Protein AF-A0A9N8KCU3-F1 (afdb_monomer_lite)

Structure (mmCIF, N/CA/C/O backbone):
data_AF-A0A9N8KCU3-F1
#
_entry.id   AF-A0A9N8KCU3-F1
#
loop_
_atom_site.group_PDB
_atom_site.id
_atom_site.type_symbol
_atom_site.label_atom_id
_atom_site.label_alt_id
_atom_site.label_comp_id
_atom_site.label_asym_id
_atom_site.label_entity_id
_atom_site.label_seq_id
_atom_site.pdbx_PDB_ins_code
_atom_site.Cartn_x
_atom_site.Cartn_y
_atom_site.Cartn_z
_atom_site.occupancy
_atom_site.B_iso_or_equiv
_atom_site.auth_seq_id
_atom_site.auth_comp_id
_atom_site.auth_asym_id
_atom_site.auth_atom_id
_atom_site.pdbx_PDB_model_num
ATOM 1 N N . MET A 1 1 ? 44.645 45.671 27.362 1.00 44.66 1 MET A N 1
ATOM 2 C CA . MET A 1 1 ? 43.477 45.042 26.712 1.00 44.66 1 MET A CA 1
ATOM 3 C C . MET A 1 1 ? 43.979 43.953 25.782 1.00 44.66 1 MET A C 1
ATOM 5 O O . MET A 1 1 ? 44.610 44.266 24.784 1.00 44.66 1 MET A O 1
ATOM 9 N N . ALA A 1 2 ? 43.817 42.691 26.177 1.00 40.19 2 ALA A N 1
ATOM 10 C CA . ALA A 1 2 ? 44.274 41.536 25.412 1.00 40.19 2 ALA A CA 1
ATOM 11 C C . ALA A 1 2 ? 43.187 41.135 24.405 1.00 40.19 2 ALA A C 1
ATOM 13 O O . ALA A 1 2 ? 42.079 40.798 24.814 1.00 40.19 2 ALA A O 1
ATOM 14 N N . SER A 1 3 ? 43.493 41.185 23.107 1.00 43.31 3 SER A N 1
ATOM 15 C CA . SER A 1 3 ? 42.611 40.682 22.051 1.00 43.31 3 SER A CA 1
ATOM 16 C C . SER A 1 3 ? 43.192 39.376 21.520 1.00 43.31 3 SER A C 1
ATOM 18 O O . SER A 1 3 ? 44.263 39.357 20.918 1.00 43.31 3 SER A O 1
ATOM 20 N N . SER A 1 4 ? 42.516 38.272 21.833 1.00 39.69 4 SER A N 1
ATOM 21 C CA . SER A 1 4 ? 42.890 36.913 21.449 1.00 39.69 4 SER A CA 1
ATOM 22 C C . SER A 1 4 ? 42.095 36.529 20.199 1.00 39.69 4 SER A C 1
ATOM 24 O O . SER A 1 4 ? 40.890 36.287 20.269 1.00 39.69 4 SER A O 1
ATOM 26 N N . SER A 1 5 ? 42.747 36.510 19.037 1.00 47.88 5 SER A N 1
ATOM 27 C CA . SER A 1 5 ? 42.156 36.080 17.768 1.00 47.88 5 SER A CA 1
ATOM 28 C C . SER A 1 5 ? 42.288 34.562 17.614 1.00 47.88 5 SER A C 1
ATOM 30 O O . SER A 1 5 ? 43.332 34.012 17.270 1.00 47.88 5 SER A O 1
ATOM 32 N N . ARG A 1 6 ? 41.190 33.856 17.895 1.00 46.34 6 ARG A N 1
ATOM 33 C CA . ARG A 1 6 ? 41.071 32.399 17.777 1.00 46.34 6 ARG A CA 1
ATOM 34 C C . ARG A 1 6 ? 40.710 32.036 16.331 1.00 46.34 6 ARG A C 1
ATOM 36 O O . ARG A 1 6 ? 39.543 32.076 15.956 1.00 46.34 6 ARG A O 1
ATOM 43 N N . ALA A 1 7 ? 41.707 31.702 15.512 1.00 48.47 7 ALA A N 1
ATOM 44 C CA . ALA A 1 7 ? 41.482 31.201 14.157 1.00 48.47 7 ALA A CA 1
ATOM 45 C C . ALA A 1 7 ? 40.882 29.780 14.193 1.00 48.47 7 ALA A C 1
ATOM 47 O O . ALA A 1 7 ? 41.391 28.877 14.863 1.00 48.47 7 ALA A O 1
ATOM 48 N N . LEU A 1 8 ? 39.764 29.609 13.486 1.00 49.81 8 LEU A N 1
ATOM 49 C CA . LEU A 1 8 ? 39.005 28.368 13.363 1.00 49.81 8 LEU A CA 1
ATOM 50 C C . LEU A 1 8 ? 39.793 27.354 12.523 1.00 49.81 8 LEU A C 1
ATOM 52 O O . LEU A 1 8 ? 40.206 27.638 11.400 1.00 49.81 8 LEU A O 1
ATOM 56 N N . ARG A 1 9 ? 40.006 26.161 13.087 1.00 48.66 9 ARG A N 1
ATOM 57 C CA . ARG A 1 9 ? 40.648 25.028 12.412 1.00 48.66 9 ARG A CA 1
ATOM 58 C C . ARG A 1 9 ? 39.729 24.522 11.300 1.00 48.66 9 ARG A C 1
ATOM 60 O O . ARG A 1 9 ? 38.568 24.215 11.558 1.00 48.66 9 ARG A O 1
ATOM 67 N N . GLY A 1 10 ? 40.270 24.431 10.087 1.00 42.00 10 GLY A N 1
ATOM 68 C CA . GLY A 1 10 ? 39.597 23.854 8.928 1.00 42.00 10 GLY A CA 1
ATOM 69 C C . GLY A 1 10 ? 39.193 22.401 9.175 1.00 42.00 10 GLY A C 1
ATOM 70 O O . GLY A 1 10 ? 39.982 21.590 9.661 1.00 42.00 10 GLY A O 1
ATOM 71 N N . LEU A 1 11 ? 37.942 22.085 8.849 1.00 50.19 11 LEU A N 1
ATOM 72 C CA . LEU A 1 11 ? 37.405 20.732 8.866 1.00 50.19 11 LEU A CA 1
ATOM 73 C C . LEU A 1 11 ? 37.964 19.968 7.660 1.00 50.19 11 LEU A C 1
ATOM 75 O O . LEU A 1 11 ? 37.678 20.297 6.511 1.00 50.19 11 LEU A O 1
ATOM 79 N N . SER A 1 12 ? 38.780 18.954 7.941 1.00 47.31 12 SER A N 1
ATOM 80 C CA . SER A 1 12 ? 39.267 17.986 6.958 1.00 47.31 12 SER A CA 1
ATOM 81 C C . SER A 1 12 ? 38.099 17.128 6.465 1.00 47.31 12 SER A C 1
ATOM 83 O O . SER A 1 12 ? 37.498 16.373 7.234 1.00 47.31 12 SER A O 1
ATOM 85 N N . ILE A 1 13 ? 37.754 17.269 5.185 1.00 56.56 13 ILE A N 1
ATOM 86 C CA . ILE A 1 13 ? 36.767 16.433 4.501 1.00 56.56 13 ILE A CA 1
ATOM 87 C C . ILE A 1 13 ? 37.427 15.071 4.255 1.00 56.56 13 ILE A C 1
ATOM 89 O O . ILE A 1 13 ? 38.341 14.951 3.441 1.00 56.56 13 ILE A O 1
ATOM 93 N N . ARG A 1 14 ? 36.985 14.033 4.975 1.00 57.69 14 ARG A N 1
ATOM 94 C CA . ARG A 1 14 ? 37.401 12.648 4.711 1.00 57.69 14 ARG A CA 1
ATOM 95 C C . ARG A 1 14 ? 36.803 12.190 3.379 1.00 57.69 14 ARG A C 1
ATOM 97 O O . ARG A 1 14 ? 35.587 12.065 3.261 1.00 57.69 14 ARG A O 1
ATOM 104 N N . ALA A 1 15 ? 37.658 11.926 2.396 1.00 52.53 15 ALA A N 1
ATOM 105 C CA . ALA A 1 15 ? 37.282 11.234 1.169 1.00 52.53 15 ALA A CA 1
ATOM 106 C C . ALA A 1 15 ? 37.009 9.750 1.477 1.00 52.53 15 ALA A C 1
ATOM 108 O O . ALA A 1 15 ? 37.821 9.085 2.123 1.00 52.53 15 ALA A O 1
ATOM 109 N N . PHE A 1 16 ? 35.861 9.234 1.036 1.00 46.56 16 PHE A N 1
ATOM 110 C CA . PHE A 1 16 ? 35.544 7.811 1.130 1.00 46.56 16 PHE A CA 1
ATOM 111 C C . PHE A 1 16 ? 36.357 7.034 0.088 1.00 46.56 16 PHE A C 1
ATOM 113 O O . PHE A 1 16 ? 36.278 7.307 -1.106 1.00 46.56 16 PHE A O 1
ATOM 120 N N . SER A 1 17 ? 37.153 6.079 0.570 1.00 49.53 17 SER A N 1
ATOM 121 C CA . SER A 1 17 ? 37.951 5.155 -0.237 1.00 49.53 17 SER A CA 1
ATOM 122 C C . SER A 1 17 ? 37.045 4.110 -0.895 1.00 49.53 17 SER A C 1
ATOM 124 O O . SER A 1 17 ? 36.310 3.407 -0.203 1.00 49.53 17 SER A O 1
ATOM 126 N N . THR A 1 18 ? 37.091 4.003 -2.223 1.00 51.22 18 THR A N 1
ATOM 127 C CA . THR A 1 18 ? 36.426 2.945 -2.994 1.00 51.22 18 THR A CA 1
ATOM 128 C C . THR A 1 18 ? 37.446 1.871 -3.362 1.00 51.22 18 THR A C 1
ATOM 130 O O . THR A 1 18 ? 38.160 2.006 -4.355 1.00 51.22 18 THR A O 1
ATOM 133 N N . SER A 1 19 ? 37.530 0.798 -2.578 1.00 49.16 19 SER A N 1
ATOM 134 C CA . SER A 1 19 ? 38.228 -0.422 -2.997 1.00 49.16 19 SER A CA 1
ATOM 135 C C . SER A 1 19 ? 37.281 -1.276 -3.847 1.00 49.16 19 SER A C 1
ATOM 137 O O . SER A 1 19 ? 36.283 -1.788 -3.339 1.00 49.16 19 SER A O 1
ATOM 139 N N . ALA A 1 20 ? 37.577 -1.406 -5.140 1.00 48.59 20 ALA A N 1
ATOM 140 C CA . ALA A 1 20 ? 36.906 -2.339 -6.041 1.00 48.59 20 ALA A CA 1
ATOM 141 C C . ALA A 1 20 ? 37.391 -3.778 -5.770 1.00 48.59 20 ALA A C 1
ATOM 143 O O . ALA A 1 20 ? 38.595 -3.964 -5.581 1.00 48.59 20 ALA A O 1
ATOM 144 N N . PRO A 1 21 ? 36.516 -4.800 -5.763 1.00 50.16 21 PRO A N 1
ATOM 145 C CA . PRO A 1 21 ? 36.970 -6.181 -5.753 1.00 50.16 21 PRO A CA 1
ATOM 146 C C . PRO A 1 21 ? 37.415 -6.618 -7.155 1.00 50.16 21 PRO A C 1
ATOM 148 O O . PRO A 1 21 ? 36.722 -6.415 -8.153 1.00 50.16 21 PRO A O 1
ATOM 151 N N . VAL A 1 22 ? 38.603 -7.215 -7.172 1.00 44.12 22 VAL A N 1
ATOM 152 C CA . VAL A 1 22 ? 39.256 -7.916 -8.279 1.00 44.12 22 VAL A CA 1
ATOM 153 C C . VAL A 1 22 ? 38.397 -9.109 -8.708 1.00 44.12 22 VAL A C 1
ATOM 155 O O . VAL A 1 22 ? 37.972 -9.899 -7.867 1.00 44.12 22 VAL A O 1
ATOM 158 N N . ALA A 1 23 ? 38.134 -9.225 -10.010 1.00 40.78 23 ALA A N 1
ATOM 159 C CA . ALA A 1 23 ? 37.562 -10.419 -10.618 1.00 40.78 23 ALA A CA 1
ATOM 160 C C . ALA A 1 23 ? 38.704 -11.394 -10.938 1.00 40.78 23 ALA A C 1
ATOM 162 O O . ALA A 1 23 ? 39.603 -11.052 -11.705 1.00 40.78 23 ALA A O 1
ATOM 163 N N . GLU A 1 24 ? 38.686 -12.576 -10.326 1.00 42.50 24 GLU A N 1
ATOM 164 C CA . GLU A 1 24 ? 39.544 -13.693 -10.719 1.00 42.50 24 GLU A CA 1
ATOM 165 C C . GLU A 1 24 ? 38.871 -14.476 -11.853 1.00 42.50 24 GLU A C 1
ATOM 167 O O . GLU A 1 24 ? 37.773 -15.015 -11.698 1.00 42.50 24 GLU A O 1
ATOM 172 N N . ASP A 1 25 ? 39.551 -14.523 -12.998 1.00 38.81 25 ASP A N 1
ATOM 173 C CA . ASP A 1 25 ? 39.231 -15.379 -14.134 1.00 38.81 25 ASP A CA 1
ATOM 174 C C . ASP A 1 25 ? 39.612 -16.830 -13.810 1.00 38.81 25 ASP A C 1
ATOM 176 O O . ASP A 1 25 ? 40.790 -17.193 -13.784 1.00 38.81 25 ASP A O 1
ATOM 180 N N . VAL A 1 26 ? 38.613 -17.691 -13.602 1.00 44.12 26 VAL A N 1
ATOM 181 C CA . VAL A 1 26 ? 38.819 -19.145 -13.597 1.00 44.12 26 VAL A CA 1
ATOM 182 C C . VAL A 1 26 ? 38.590 -19.671 -15.008 1.00 44.12 26 VAL A C 1
ATOM 184 O O . VAL A 1 26 ? 37.462 -19.821 -15.480 1.00 44.12 26 VAL A O 1
ATOM 187 N N . ALA A 1 27 ? 39.704 -19.952 -15.677 1.00 34.22 27 ALA A N 1
ATOM 188 C CA . ALA A 1 27 ? 39.767 -20.680 -16.930 1.00 34.22 27 ALA A CA 1
ATOM 189 C C . ALA A 1 27 ? 39.295 -22.133 -16.747 1.00 34.22 27 ALA A C 1
ATOM 191 O O . ALA A 1 27 ? 39.817 -22.865 -15.908 1.00 34.22 27 ALA A O 1
ATOM 192 N N . ALA A 1 28 ? 38.368 -22.575 -17.597 1.00 33.56 28 ALA A N 1
ATOM 193 C CA . ALA A 1 28 ? 38.121 -23.989 -17.857 1.00 33.56 28 ALA A CA 1
ATOM 194 C C . ALA A 1 28 ? 38.393 -24.260 -19.341 1.00 33.56 28 ALA A C 1
ATOM 196 O O . ALA A 1 28 ? 37.771 -23.671 -20.224 1.00 33.56 28 ALA A O 1
ATOM 197 N N . SER A 1 29 ? 39.371 -25.127 -19.591 1.00 38.28 29 SER A N 1
ATOM 198 C CA . SER A 1 29 ? 39.831 -25.553 -20.909 1.00 38.28 29 SER A CA 1
ATOM 199 C C . SER A 1 29 ? 39.443 -27.012 -21.160 1.00 38.28 29 SER A C 1
ATOM 201 O O . SER A 1 29 ? 39.476 -27.818 -20.232 1.00 38.28 29 SER A O 1
ATOM 203 N N . THR A 1 30 ? 39.208 -27.331 -22.442 1.00 31.98 30 THR A N 1
ATOM 204 C CA . THR A 1 30 ? 39.153 -28.668 -23.088 1.00 31.98 30 THR A CA 1
ATOM 205 C C . THR A 1 30 ? 37.929 -29.548 -22.778 1.00 31.98 30 THR A C 1
ATOM 207 O O . THR A 1 30 ? 37.447 -29.559 -21.658 1.00 31.98 30 THR A O 1
ATOM 210 N N . ALA A 1 31 ? 37.361 -30.369 -23.670 1.00 29.30 31 ALA A N 1
ATOM 211 C CA . ALA A 1 31 ? 37.464 -30.640 -25.111 1.00 29.30 31 ALA A CA 1
ATOM 212 C C . ALA A 1 31 ? 36.340 -31.655 -25.475 1.00 29.30 31 ALA A C 1
ATOM 214 O O . ALA A 1 31 ? 35.653 -32.140 -24.580 1.00 29.30 31 ALA A O 1
ATOM 215 N N . ALA A 1 32 ? 36.258 -32.024 -26.766 1.00 30.97 32 ALA A N 1
ATOM 216 C CA . ALA A 1 32 ? 35.496 -33.123 -27.406 1.00 30.97 32 ALA A CA 1
ATOM 217 C C . ALA A 1 32 ? 34.191 -32.680 -28.112 1.00 30.97 32 ALA A C 1
ATOM 219 O O . ALA A 1 32 ? 33.250 -32.229 -27.475 1.00 30.97 32 ALA A O 1
ATOM 220 N N . ALA A 1 33 ? 34.184 -32.582 -29.452 1.00 31.59 33 ALA A N 1
ATOM 221 C CA . ALA A 1 33 ? 33.995 -33.669 -30.443 1.00 31.59 33 ALA A CA 1
ATOM 222 C C . ALA A 1 33 ? 32.497 -34.029 -30.595 1.00 31.59 33 ALA A C 1
ATOM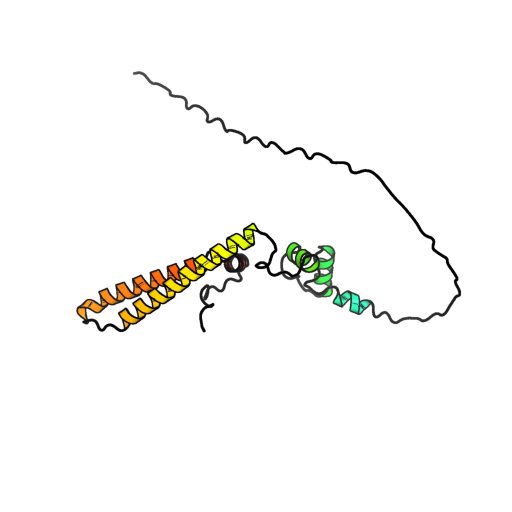 224 O O . ALA A 1 33 ? 31.800 -34.146 -29.603 1.00 31.59 33 ALA A O 1
ATOM 225 N N . ALA A 1 34 ? 31.888 -34.216 -31.764 1.00 35.09 34 ALA A N 1
ATOM 226 C CA . ALA A 1 34 ? 32.361 -34.360 -33.130 1.00 35.09 34 ALA A CA 1
ATOM 227 C C . ALA A 1 34 ? 31.241 -33.926 -34.099 1.00 35.09 34 ALA A C 1
ATOM 229 O O . ALA A 1 34 ? 30.054 -34.023 -33.792 1.00 35.09 34 ALA A O 1
ATOM 230 N N . ALA A 1 35 ? 31.647 -33.458 -35.277 1.00 34.06 35 ALA A N 1
ATOM 231 C CA . ALA A 1 35 ? 30.785 -33.165 -36.412 1.00 34.06 35 ALA A CA 1
ATOM 232 C C . ALA A 1 35 ? 30.296 -34.458 -37.091 1.00 34.06 35 ALA A C 1
ATOM 234 O O . ALA A 1 35 ? 31.035 -35.437 -37.184 1.00 34.06 35 ALA A O 1
ATOM 235 N N . THR A 1 36 ? 29.071 -34.454 -37.619 1.00 34.31 36 THR A N 1
ATOM 236 C CA . THR A 1 36 ? 28.573 -35.483 -38.546 1.00 34.31 36 THR A CA 1
ATOM 237 C C . THR A 1 36 ? 27.689 -34.827 -39.613 1.00 34.31 36 THR A C 1
ATOM 239 O O . THR A 1 36 ? 26.555 -34.436 -39.366 1.00 34.31 36 THR A O 1
ATOM 242 N N . THR A 1 37 ? 28.321 -34.617 -40.767 1.00 33.47 37 THR A N 1
ATOM 243 C CA . THR A 1 37 ? 27.892 -34.972 -42.132 1.00 33.47 37 THR A CA 1
ATOM 244 C C . THR A 1 37 ? 26.437 -34.719 -42.571 1.00 33.47 37 THR A C 1
ATOM 246 O O . THR A 1 37 ? 25.522 -35.469 -42.248 1.00 33.47 37 THR A O 1
ATOM 249 N N . GLN A 1 38 ? 26.272 -33.719 -43.447 1.00 41.31 38 GLN A N 1
ATOM 250 C CA . GLN A 1 38 ? 25.159 -33.583 -44.400 1.00 41.31 38 GLN A CA 1
ATOM 251 C C . GLN A 1 38 ? 25.333 -34.519 -45.614 1.00 41.31 38 GLN A C 1
ATOM 253 O O . GLN A 1 38 ? 26.470 -34.771 -46.020 1.00 41.31 38 GLN A O 1
ATOM 258 N N . PRO A 1 39 ? 24.229 -34.887 -46.291 1.00 50.34 39 PRO A N 1
ATOM 259 C CA . PRO A 1 39 ? 24.230 -35.093 -47.742 1.00 50.34 39 PRO A CA 1
ATOM 260 C C . PRO A 1 39 ? 23.196 -34.189 -48.478 1.00 50.34 39 PRO A C 1
ATOM 262 O O . PRO A 1 39 ? 22.115 -33.948 -47.937 1.00 50.34 39 PRO A O 1
ATOM 265 N N . PRO A 1 40 ? 23.482 -33.693 -49.705 1.00 59.69 40 PRO A N 1
ATOM 266 C CA . PRO A 1 40 ? 22.519 -33.017 -50.598 1.00 59.69 40 PRO A CA 1
ATOM 267 C C . PRO A 1 40 ? 21.831 -34.035 -51.539 1.00 59.69 40 PRO A C 1
ATOM 269 O O . PRO A 1 40 ? 22.401 -35.112 -51.742 1.00 59.69 40 PRO A O 1
ATOM 272 N N . PRO A 1 41 ? 20.627 -33.770 -52.110 1.00 54.12 41 PRO A N 1
ATOM 273 C CA . PRO A 1 41 ? 20.506 -33.199 -53.481 1.00 54.12 41 PRO A CA 1
ATOM 274 C C . PRO A 1 41 ? 19.118 -32.517 -53.760 1.00 54.12 41 PRO A C 1
ATOM 276 O O . PRO A 1 41 ? 18.375 -32.271 -52.814 1.00 54.12 41 PRO A O 1
ATOM 279 N N . PRO A 1 42 ? 18.659 -32.304 -55.018 1.00 49.75 42 PRO A N 1
ATOM 280 C CA . PRO A 1 42 ? 19.152 -31.415 -56.074 1.00 49.75 42 PRO A CA 1
ATOM 281 C C . PRO A 1 42 ? 18.107 -30.353 -56.512 1.00 49.75 42 PRO A C 1
ATOM 283 O O . PRO A 1 42 ? 16.921 -30.411 -56.196 1.00 49.75 42 PRO A O 1
ATOM 286 N N . SER A 1 43 ? 18.567 -29.386 -57.301 1.00 42.25 43 SER A N 1
ATOM 287 C CA . SER A 1 43 ? 17.799 -28.336 -57.975 1.00 42.25 43 SER A CA 1
ATOM 288 C C . SER A 1 43 ? 17.007 -28.828 -59.200 1.00 42.25 43 SER A C 1
ATOM 290 O O . SER A 1 43 ? 17.507 -29.622 -59.996 1.00 42.25 43 SER A O 1
ATOM 292 N N . SER A 1 44 ? 15.806 -28.272 -59.412 1.00 48.97 44 SER A N 1
ATOM 293 C CA . SER A 1 44 ? 15.184 -28.075 -60.737 1.00 48.97 44 SER A CA 1
ATOM 294 C C . SER A 1 44 ? 14.028 -27.052 -60.690 1.00 48.97 44 SER A C 1
ATOM 296 O O . SER A 1 44 ? 13.548 -26.747 -59.598 1.00 48.97 44 SER A O 1
ATOM 298 N N . PRO A 1 45 ? 13.659 -26.438 -61.836 1.00 48.59 45 PRO A N 1
ATOM 299 C CA . PRO A 1 45 ? 13.377 -25.003 -61.919 1.00 48.59 45 PRO A CA 1
ATOM 300 C C . PRO A 1 45 ? 11.910 -24.631 -62.210 1.00 48.59 45 PRO A C 1
ATOM 302 O O . PRO A 1 45 ? 11.110 -25.463 -62.613 1.00 48.59 45 PRO A O 1
ATOM 305 N N . ALA A 1 46 ? 11.653 -23.322 -62.095 1.00 36.19 46 ALA A N 1
ATOM 306 C CA . ALA A 1 46 ? 10.647 -22.527 -62.809 1.00 36.19 46 ALA A CA 1
ATOM 307 C C . ALA A 1 46 ? 9.154 -22.871 -62.624 1.00 36.19 46 ALA A C 1
ATOM 309 O O . ALA A 1 46 ? 8.620 -23.784 -63.241 1.00 36.19 46 ALA A O 1
ATOM 310 N N . ALA A 1 47 ? 8.450 -21.989 -61.912 1.00 35.72 47 ALA A N 1
ATOM 311 C CA . ALA A 1 47 ? 7.174 -21.452 -62.380 1.00 35.72 47 ALA A CA 1
ATOM 312 C C . ALA A 1 47 ? 6.924 -20.102 -61.699 1.00 35.72 47 ALA A C 1
ATOM 314 O O . ALA A 1 47 ? 6.817 -20.012 -60.474 1.00 35.72 47 ALA A O 1
ATOM 315 N N . ASP A 1 48 ? 6.864 -19.060 -62.521 1.00 38.91 48 ASP A N 1
ATOM 316 C CA . ASP A 1 48 ? 6.334 -17.753 -62.177 1.00 38.91 48 ASP A CA 1
ATOM 317 C C . ASP A 1 48 ? 4.947 -17.894 -61.543 1.00 38.91 48 ASP A C 1
ATOM 319 O O . ASP A 1 48 ? 4.051 -18.506 -62.128 1.00 38.91 48 ASP A O 1
ATOM 323 N N . ASN A 1 49 ? 4.722 -17.260 -60.391 1.00 39.22 49 ASN A N 1
ATOM 324 C CA . ASN A 1 49 ? 3.412 -16.668 -60.184 1.00 39.22 49 ASN A CA 1
ATOM 325 C C . ASN A 1 49 ? 3.494 -15.360 -59.402 1.00 39.22 49 ASN A C 1
ATOM 327 O O . ASN A 1 49 ? 4.095 -15.237 -58.334 1.00 39.22 49 ASN A O 1
ATOM 331 N N . VAL A 1 50 ? 2.899 -14.377 -60.048 1.00 40.28 50 VAL A N 1
ATOM 332 C CA . VAL A 1 50 ? 2.914 -12.952 -59.791 1.00 40.28 50 VAL A CA 1
ATOM 333 C C . VAL A 1 50 ? 1.930 -12.617 -58.673 1.00 40.28 50 VAL A C 1
ATOM 335 O O . VAL A 1 50 ? 0.850 -13.188 -58.590 1.00 40.28 50 VAL A O 1
ATOM 338 N N . LEU A 1 51 ? 2.338 -11.652 -57.844 1.00 47.44 51 LEU A N 1
ATOM 339 C CA . LEU A 1 51 ? 1.515 -10.796 -56.985 1.00 47.44 51 LEU A CA 1
ATOM 340 C C . LEU A 1 51 ? 0.360 -11.471 -56.230 1.00 47.44 51 LEU A C 1
ATOM 342 O O . LEU A 1 51 ? -0.757 -11.593 -56.720 1.00 47.44 51 LEU A O 1
ATOM 346 N N . SER A 1 52 ? 0.579 -11.666 -54.935 1.00 39.56 52 SER A N 1
ATOM 347 C CA . SER A 1 52 ? -0.318 -11.143 -53.898 1.00 39.56 52 SER A CA 1
ATOM 348 C C . SER A 1 52 ? 0.458 -11.141 -52.589 1.00 39.56 52 SER A C 1
ATOM 350 O O . SER A 1 52 ? 0.631 -12.179 -51.965 1.00 39.56 52 SER A O 1
ATOM 352 N N . SER A 1 53 ? 1.001 -9.986 -52.203 1.00 42.62 53 SER A N 1
ATOM 353 C CA . SER A 1 53 ? 1.660 -9.805 -50.908 1.0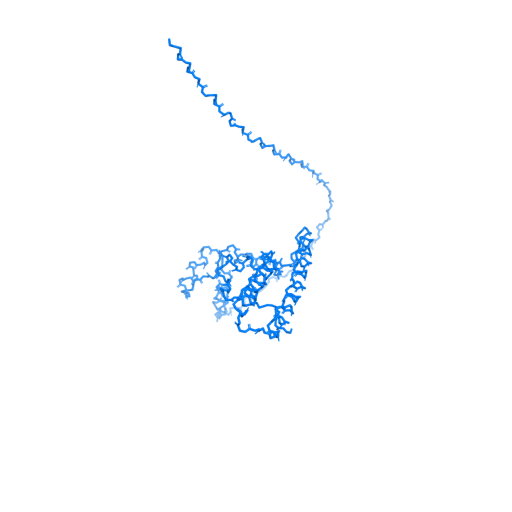0 42.62 53 SER A CA 1
ATOM 354 C C . SER A 1 53 ? 0.605 -9.624 -49.808 1.00 42.62 53 SER A C 1
ATOM 356 O O . SER A 1 53 ? 0.068 -8.524 -49.706 1.00 42.62 53 SER A O 1
ATOM 358 N N . PRO A 1 54 ? 0.381 -10.589 -48.891 1.00 41.16 54 PRO A N 1
ATOM 359 C CA . PRO A 1 54 ? -0.255 -10.316 -47.598 1.00 41.16 54 PRO A CA 1
ATOM 360 C C . PRO A 1 54 ? 0.734 -9.664 -46.605 1.00 41.16 54 PRO A C 1
ATOM 362 O O . PRO A 1 54 ? 0.481 -9.573 -45.406 1.00 41.16 54 PRO A O 1
ATOM 365 N N . ALA A 1 55 ? 1.913 -9.242 -47.078 1.00 41.31 55 ALA A N 1
ATOM 366 C CA . ALA A 1 55 ? 2.993 -8.743 -46.235 1.00 41.31 55 ALA A CA 1
ATOM 367 C C . ALA A 1 55 ? 2.735 -7.327 -45.687 1.00 41.31 55 ALA A C 1
ATOM 369 O O . ALA A 1 55 ? 3.241 -6.992 -44.618 1.00 41.31 55 ALA A O 1
ATOM 370 N N . ALA A 1 56 ? 1.946 -6.493 -46.374 1.00 43.44 56 ALA A N 1
ATOM 371 C CA . ALA A 1 56 ? 1.721 -5.108 -45.950 1.00 43.44 56 ALA A CA 1
ATOM 372 C C . ALA A 1 56 ? 0.831 -5.012 -44.696 1.00 43.44 56 ALA A C 1
ATOM 374 O O . ALA A 1 56 ? 1.143 -4.251 -43.774 1.00 43.44 56 ALA A O 1
ATOM 375 N N . ASP A 1 57 ? -0.200 -5.853 -44.605 1.00 42.62 57 ASP A N 1
ATOM 376 C CA . ASP A 1 57 ? -1.110 -5.873 -43.455 1.00 42.62 57 ASP A CA 1
ATOM 377 C C . ASP A 1 57 ? -0.451 -6.496 -42.216 1.00 42.62 57 ASP A C 1
ATOM 379 O O . ASP A 1 57 ? -0.668 -6.048 -41.085 1.00 42.62 57 ASP A O 1
ATOM 383 N N . ASN A 1 58 ? 0.462 -7.450 -42.423 1.00 48.69 58 ASN A N 1
ATOM 384 C CA . ASN A 1 58 ? 1.215 -8.100 -41.349 1.00 48.69 58 ASN A CA 1
ATOM 385 C C . ASN A 1 58 ? 2.322 -7.196 -40.756 1.00 48.69 58 ASN A C 1
ATOM 387 O O . ASN A 1 58 ? 2.697 -7.306 -39.589 1.00 48.69 58 ASN A O 1
ATOM 391 N N . VAL A 1 59 ? 2.821 -6.224 -41.528 1.00 48.22 59 VAL A N 1
ATOM 392 C CA . VAL A 1 59 ? 3.761 -5.208 -41.019 1.00 48.22 59 VAL A CA 1
ATOM 393 C C . VAL A 1 59 ? 3.021 -4.135 -40.212 1.00 48.22 59 VAL A C 1
ATOM 395 O O . VAL A 1 59 ? 3.549 -3.663 -39.200 1.00 48.22 59 VAL A O 1
ATOM 398 N N . LEU A 1 60 ? 1.785 -3.784 -40.592 1.00 47.28 60 LEU A N 1
ATOM 399 C CA . LEU A 1 60 ? 0.939 -2.869 -39.820 1.00 47.28 60 LEU A CA 1
ATOM 400 C C . LEU A 1 60 ? 0.482 -3.494 -38.490 1.00 47.28 60 LEU A C 1
ATOM 402 O O . LEU A 1 60 ? 0.459 -2.797 -37.472 1.00 47.28 60 LEU A O 1
ATOM 406 N N . SER A 1 61 ? 0.145 -4.785 -38.456 1.00 50.53 61 SER A N 1
ATOM 407 C CA . SER A 1 61 ? -0.226 -5.479 -37.210 1.00 50.53 61 SER A CA 1
ATOM 408 C C . SER A 1 61 ? 0.941 -5.541 -36.208 1.00 50.53 61 SER A C 1
ATOM 410 O O . SER A 1 61 ? 0.726 -5.378 -35.006 1.00 50.53 61 SER A O 1
ATOM 412 N N . SER A 1 62 ? 2.189 -5.647 -36.688 1.00 53.44 62 SER A N 1
ATOM 413 C CA . SER A 1 62 ? 3.386 -5.661 -35.827 1.00 53.44 62 SER A CA 1
ATOM 414 C C . SER A 1 62 ? 3.682 -4.325 -35.122 1.00 53.44 62 SER A C 1
ATOM 416 O O . SER A 1 62 ? 4.346 -4.304 -34.086 1.00 53.44 62 SER A O 1
ATOM 418 N N . LEU A 1 63 ? 3.145 -3.205 -35.627 1.00 57.06 63 LEU A N 1
ATOM 419 C CA . LEU A 1 63 ? 3.256 -1.870 -35.022 1.00 57.06 63 LEU A CA 1
ATOM 420 C C . LEU A 1 63 ? 2.082 -1.559 -34.080 1.00 57.06 63 LEU A C 1
ATOM 422 O O . LEU A 1 63 ? 1.561 -0.439 -34.073 1.00 57.06 63 LEU A O 1
ATOM 426 N N . ALA A 1 64 ? 1.622 -2.533 -33.293 1.00 63.34 64 ALA A N 1
ATOM 427 C CA . ALA A 1 64 ? 0.750 -2.233 -32.160 1.00 63.34 64 ALA A CA 1
ATOM 428 C C . ALA A 1 64 ? 1.455 -1.217 -31.239 1.00 63.34 64 ALA A C 1
ATOM 430 O O . ALA A 1 64 ? 2.666 -1.318 -31.021 1.00 63.34 64 ALA A O 1
ATOM 431 N N . ALA A 1 65 ? 0.720 -0.226 -30.721 1.00 64.75 65 ALA A N 1
ATOM 432 C CA . ALA A 1 65 ? 1.282 0.872 -29.921 1.00 64.75 65 ALA A CA 1
ATOM 433 C C . ALA A 1 65 ? 2.124 0.383 -28.721 1.00 64.75 65 ALA A C 1
ATOM 435 O O . ALA A 1 65 ? 3.061 1.065 -28.300 1.00 64.75 65 ALA A O 1
ATOM 436 N N . ASP A 1 66 ? 1.836 -0.829 -28.244 1.00 65.62 66 ASP A N 1
ATOM 437 C CA . ASP A 1 66 ? 2.499 -1.478 -27.114 1.00 65.62 66 ASP A CA 1
ATOM 438 C C . ASP A 1 66 ? 3.821 -2.179 -27.485 1.00 65.62 66 ASP A C 1
ATOM 440 O O . ASP A 1 66 ? 4.684 -2.350 -26.624 1.00 65.62 66 ASP A O 1
ATOM 444 N N . ASN A 1 67 ? 4.020 -2.534 -28.762 1.00 72.69 67 ASN A N 1
ATOM 445 C CA . ASN A 1 67 ? 5.168 -3.328 -29.233 1.00 72.69 67 ASN A CA 1
ATOM 446 C C . ASN A 1 67 ? 6.326 -2.477 -29.780 1.00 72.69 67 ASN A C 1
ATOM 448 O O . ASN A 1 67 ? 7.423 -2.965 -30.050 1.00 72.69 67 ASN A O 1
ATOM 452 N N . VAL A 1 68 ? 6.097 -1.181 -29.964 1.00 83.56 68 VAL A N 1
ATOM 453 C CA . VAL A 1 68 ? 7.113 -0.241 -30.434 1.00 83.56 68 VAL A CA 1
ATOM 454 C C . VAL A 1 68 ? 7.957 0.189 -29.237 1.00 83.56 68 VAL A C 1
ATOM 456 O O . VAL A 1 68 ? 7.385 0.544 -28.223 1.00 83.56 68 VAL A O 1
ATOM 459 N N . PHE A 1 69 ? 9.291 0.213 -29.309 1.00 84.94 69 PHE A N 1
ATOM 460 C CA . PHE A 1 69 ? 10.138 0.786 -28.235 1.00 84.94 69 PHE A CA 1
ATOM 461 C C . PHE A 1 69 ? 11.400 1.504 -28.738 1.00 84.94 69 PHE A C 1
ATOM 463 O O . PHE A 1 69 ? 12.045 2.230 -27.978 1.00 84.94 69 PHE A O 1
ATOM 470 N N . THR A 1 70 ? 11.758 1.344 -30.017 1.00 88.88 70 THR A N 1
ATOM 471 C CA . THR A 1 70 ? 12.905 2.037 -30.618 1.00 88.88 70 THR A CA 1
ATOM 472 C C . THR A 1 70 ? 12.498 3.425 -31.134 1.00 88.88 70 THR A C 1
ATOM 474 O O . THR A 1 70 ? 11.403 3.577 -31.682 1.00 88.88 70 THR A O 1
ATOM 477 N N . PRO A 1 71 ? 13.370 4.452 -31.052 1.00 88.00 71 PRO A N 1
ATOM 478 C CA . PRO A 1 71 ? 13.028 5.811 -31.492 1.00 88.00 71 PRO A CA 1
ATOM 479 C C . PRO A 1 71 ? 12.587 5.897 -32.962 1.00 88.00 71 PRO A C 1
ATOM 481 O O . PRO A 1 71 ? 11.724 6.698 -33.320 1.00 88.00 71 PRO A O 1
ATOM 484 N N . ARG A 1 72 ? 13.173 5.058 -33.830 1.00 89.38 72 ARG A N 1
ATOM 485 C CA . ARG A 1 72 ? 12.818 4.989 -35.256 1.00 89.38 72 ARG A CA 1
ATOM 486 C C . ARG A 1 72 ? 11.405 4.440 -35.456 1.00 89.38 72 ARG A C 1
ATOM 488 O O . ARG A 1 72 ? 10.644 5.010 -36.235 1.00 89.38 72 ARG A O 1
ATOM 495 N N . ALA A 1 73 ? 11.053 3.374 -34.739 1.00 87.12 73 ALA A N 1
ATOM 496 C CA . ALA A 1 73 ? 9.733 2.766 -34.834 1.00 87.12 73 ALA A CA 1
ATOM 497 C C . ALA A 1 73 ? 8.640 3.671 -34.238 1.00 87.12 73 ALA A C 1
ATOM 499 O O . ALA A 1 73 ? 7.556 3.748 -34.805 1.00 87.12 73 ALA A O 1
ATOM 500 N N . GLU A 1 74 ? 8.934 4.446 -33.188 1.00 87.56 74 GLU A N 1
ATOM 501 C CA . GLU A 1 74 ? 7.998 5.452 -32.652 1.00 87.56 74 GLU A CA 1
ATOM 502 C C . GLU A 1 74 ? 7.707 6.570 -33.645 1.00 87.56 74 GLU A C 1
ATOM 504 O O . GLU A 1 74 ? 6.554 6.930 -33.859 1.00 87.56 74 GLU A O 1
ATOM 509 N N . ARG A 1 75 ? 8.747 7.100 -34.299 1.00 87.88 75 ARG A N 1
ATOM 510 C CA . ARG A 1 75 ? 8.574 8.133 -35.327 1.00 87.88 75 ARG A CA 1
ATOM 511 C C . ARG A 1 75 ? 7.758 7.609 -36.510 1.00 87.88 75 ARG A C 1
ATOM 513 O O . ARG A 1 75 ? 6.973 8.357 -37.086 1.00 87.88 75 ARG A O 1
ATOM 520 N N . LYS A 1 76 ? 7.927 6.330 -36.863 1.00 87.94 76 LYS A N 1
ATOM 521 C CA . LYS A 1 76 ? 7.115 5.663 -37.888 1.00 87.94 76 LYS A CA 1
ATOM 522 C C . LYS A 1 76 ? 5.663 5.498 -37.427 1.00 87.94 76 LYS A C 1
ATOM 524 O O . LYS A 1 76 ? 4.768 5.812 -38.204 1.00 87.94 76 LYS A O 1
ATOM 529 N N . LEU A 1 77 ? 5.428 5.075 -36.182 1.00 87.38 77 LEU A N 1
ATOM 530 C CA . LEU A 1 77 ? 4.087 4.940 -35.599 1.00 87.38 77 LEU A CA 1
ATOM 531 C C . LEU A 1 77 ? 3.344 6.281 -35.592 1.00 87.38 77 LEU A C 1
ATOM 533 O O . LEU A 1 77 ? 2.215 6.357 -36.066 1.00 87.38 77 LEU A O 1
ATOM 537 N N . LEU A 1 78 ? 4.010 7.348 -35.150 1.00 88.50 78 LEU A N 1
ATOM 538 C CA . LEU A 1 78 ? 3.427 8.686 -35.108 1.00 88.50 78 LEU A CA 1
ATOM 539 C C . LEU A 1 78 ? 3.082 9.205 -36.512 1.00 88.50 78 LEU A C 1
ATOM 541 O O . LEU A 1 78 ? 2.019 9.776 -36.706 1.00 88.50 78 LEU A O 1
ATOM 545 N N . ARG A 1 79 ? 3.942 8.970 -37.512 1.00 88.94 79 ARG A N 1
ATOM 546 C CA . ARG A 1 79 ? 3.689 9.399 -38.901 1.00 88.94 79 ARG A CA 1
ATOM 547 C C . ARG A 1 79 ? 2.591 8.606 -39.604 1.00 88.94 79 ARG A C 1
ATOM 549 O O . ARG A 1 79 ? 1.894 9.165 -40.435 1.00 88.94 79 ARG A O 1
ATOM 556 N N . THR A 1 80 ? 2.490 7.308 -39.328 1.00 88.00 80 THR A N 1
ATOM 557 C CA . THR A 1 80 ? 1.561 6.411 -40.040 1.00 88.00 80 THR A CA 1
ATOM 558 C C . THR A 1 80 ? 0.193 6.336 -39.379 1.00 88.00 80 THR A C 1
ATOM 560 O O . THR A 1 80 ? -0.809 6.270 -40.077 1.00 88.00 80 THR A O 1
ATOM 563 N N . ARG A 1 81 ? 0.145 6.338 -38.042 1.00 84.88 81 ARG A N 1
ATOM 564 C CA . ARG A 1 81 ? -1.086 6.159 -37.260 1.00 84.88 81 ARG A CA 1
ATOM 565 C C . ARG A 1 81 ? -1.465 7.369 -36.412 1.00 84.88 81 ARG A C 1
ATOM 567 O O . ARG A 1 81 ? -2.542 7.364 -35.835 1.00 84.88 81 ARG A O 1
ATOM 574 N N . GLY A 1 82 ? -0.590 8.368 -36.270 1.00 85.62 82 GLY A N 1
ATOM 575 C CA . GLY A 1 82 ? -0.842 9.516 -35.388 1.00 85.62 82 GLY A CA 1
ATOM 576 C C . GLY A 1 82 ? -0.861 9.173 -33.893 1.00 85.62 82 GLY A C 1
ATOM 577 O O . GLY A 1 82 ? -1.201 10.023 -33.079 1.00 85.62 82 GLY A O 1
ATOM 578 N N . LEU A 1 83 ? -0.502 7.942 -33.512 1.00 84.62 83 LEU A N 1
ATOM 579 C CA . LEU A 1 83 ? -0.570 7.466 -32.131 1.00 84.62 83 LEU A CA 1
ATOM 580 C C . LEU A 1 83 ? 0.760 7.675 -31.407 1.00 84.62 83 LEU A C 1
ATOM 582 O O . LEU A 1 83 ? 1.831 7.351 -31.931 1.00 84.62 83 LEU A O 1
ATOM 586 N N . THR A 1 84 ? 0.686 8.152 -30.166 1.00 84.12 84 THR A N 1
ATOM 587 C CA . THR A 1 84 ? 1.813 8.143 -29.232 1.00 84.12 84 THR A CA 1
ATOM 588 C C . THR A 1 84 ? 1.792 6.849 -28.415 1.00 84.12 84 THR A C 1
ATOM 590 O O . THR A 1 84 ? 0.736 6.420 -27.946 1.00 84.12 84 THR A O 1
ATOM 593 N N . PRO A 1 85 ? 2.939 6.172 -28.255 1.00 85.31 85 PRO A N 1
ATOM 594 C CA . PRO A 1 85 ? 2.988 4.922 -27.510 1.00 85.31 85 PRO A CA 1
ATOM 595 C C . PRO A 1 85 ? 2.805 5.167 -26.006 1.00 85.31 85 PRO A C 1
ATOM 597 O O . PRO A 1 85 ? 3.308 6.150 -25.455 1.00 85.31 85 PRO A O 1
ATOM 600 N N . VAL A 1 86 ? 2.121 4.244 -25.326 1.00 84.25 86 VAL A N 1
ATOM 601 C CA . VAL A 1 86 ? 1.800 4.374 -23.900 1.00 84.25 86 VAL A CA 1
ATOM 602 C C . VAL A 1 86 ? 3.005 3.994 -23.032 1.00 84.25 86 VAL A C 1
ATOM 604 O O . VAL A 1 86 ? 3.564 2.900 -23.126 1.00 84.25 86 VAL A O 1
ATOM 607 N N . GLY A 1 87 ? 3.380 4.894 -22.121 1.00 86.19 87 GLY A N 1
ATOM 608 C CA . GLY A 1 87 ? 4.437 4.667 -21.136 1.00 86.19 87 GLY A CA 1
ATOM 609 C C . GLY A 1 87 ? 5.868 4.752 -21.687 1.00 86.19 87 GLY A C 1
ATOM 610 O O . GLY A 1 87 ? 6.129 5.020 -22.862 1.00 86.19 87 GLY A O 1
ATOM 611 N N . SER A 1 88 ? 6.843 4.535 -20.799 1.00 89.50 88 SER A N 1
ATOM 612 C CA . SER A 1 88 ? 8.260 4.679 -21.146 1.00 89.50 88 SER A CA 1
ATOM 613 C C . SER A 1 88 ? 8.733 3.608 -22.136 1.00 89.50 88 SER A C 1
ATOM 615 O O . SER A 1 88 ? 8.249 2.474 -22.143 1.00 89.50 88 SER A O 1
ATOM 617 N N . ARG A 1 89 ? 9.741 3.951 -22.952 1.00 90.75 89 ARG A N 1
ATOM 618 C CA . ARG A 1 89 ? 10.419 2.997 -23.856 1.00 90.75 89 ARG A CA 1
ATOM 619 C C . ARG A 1 89 ? 10.930 1.769 -23.108 1.00 90.75 89 ARG A C 1
ATOM 621 O O . ARG A 1 89 ? 10.736 0.648 -23.564 1.00 90.75 89 ARG A O 1
ATOM 628 N N . ARG A 1 90 ? 11.527 1.986 -21.928 1.00 90.94 90 ARG A N 1
ATOM 629 C CA . ARG A 1 90 ? 12.050 0.919 -21.064 1.00 90.94 90 ARG A CA 1
ATOM 630 C C . ARG A 1 90 ? 10.953 -0.057 -20.642 1.00 90.94 90 ARG A C 1
ATOM 632 O O . ARG A 1 90 ? 11.174 -1.260 -20.701 1.00 90.94 90 ARG A O 1
ATOM 639 N N . ARG A 1 91 ? 9.776 0.446 -20.251 1.00 90.31 91 ARG A N 1
ATOM 640 C CA . ARG A 1 91 ? 8.632 -0.398 -19.881 1.00 90.31 91 ARG A CA 1
ATOM 641 C C . ARG A 1 91 ? 8.190 -1.273 -21.052 1.00 90.31 91 ARG A C 1
ATOM 643 O O . ARG A 1 91 ? 8.013 -2.467 -20.859 1.00 90.31 91 ARG A O 1
ATOM 650 N N . ARG A 1 92 ? 8.038 -0.694 -22.246 1.00 89.75 92 ARG A N 1
ATOM 651 C CA . ARG A 1 92 ? 7.633 -1.439 -23.449 1.00 89.75 92 ARG A CA 1
ATOM 652 C C . ARG A 1 92 ? 8.649 -2.520 -23.813 1.00 89.75 92 ARG A C 1
ATOM 654 O O . ARG A 1 92 ? 8.265 -3.670 -23.965 1.00 89.75 92 ARG A O 1
ATOM 661 N N . ALA A 1 93 ? 9.941 -2.189 -23.823 1.00 89.38 93 ALA A N 1
ATOM 662 C CA . ALA A 1 93 ? 10.997 -3.177 -24.047 1.00 89.38 93 ALA A CA 1
ATOM 663 C C . ALA A 1 93 ? 10.936 -4.327 -23.024 1.00 89.38 93 ALA A C 1
ATOM 665 O O . ALA A 1 93 ? 10.915 -5.485 -23.421 1.00 89.38 93 ALA A O 1
ATOM 666 N N . ALA A 1 94 ? 10.811 -4.016 -21.729 1.00 89.88 94 ALA A N 1
ATOM 667 C CA . ALA A 1 94 ? 10.739 -5.023 -20.670 1.00 89.88 94 ALA A CA 1
ATOM 668 C C . ALA A 1 94 ? 9.477 -5.903 -20.733 1.00 89.88 94 ALA A C 1
ATOM 670 O O . ALA A 1 94 ? 9.544 -7.071 -20.376 1.00 89.88 94 ALA A O 1
ATOM 671 N N . ILE A 1 95 ? 8.336 -5.377 -21.191 1.00 88.19 95 ILE A N 1
ATOM 672 C CA . ILE A 1 95 ? 7.108 -6.170 -21.388 1.00 88.19 95 ILE A CA 1
ATOM 673 C C . ILE A 1 95 ? 7.269 -7.167 -22.544 1.00 88.19 95 ILE A C 1
ATOM 675 O O . ILE A 1 95 ? 6.711 -8.262 -22.491 1.00 88.19 95 ILE A O 1
ATOM 679 N N . LEU A 1 96 ? 8.012 -6.784 -23.586 1.00 87.31 96 LEU A N 1
ATOM 680 C CA . LEU A 1 96 ? 8.245 -7.621 -24.763 1.00 87.31 96 LEU A CA 1
ATOM 681 C C . LEU A 1 96 ? 9.324 -8.673 -24.527 1.00 87.31 96 LEU A C 1
ATOM 683 O O . LEU A 1 96 ? 9.152 -9.816 -24.933 1.00 87.31 96 LEU A O 1
ATOM 687 N N . SER A 1 97 ? 10.436 -8.282 -23.902 1.00 87.75 97 SER A N 1
ATOM 688 C CA . SER A 1 97 ? 11.593 -9.156 -23.698 1.00 87.75 97 SER A CA 1
ATOM 689 C C . SER A 1 97 ? 11.548 -9.929 -22.381 1.00 87.75 97 SER A C 1
ATOM 691 O O . SER A 1 97 ? 12.248 -10.924 -22.235 1.00 87.75 97 SER A O 1
ATOM 693 N N . GLY A 1 98 ? 10.811 -9.428 -21.388 1.00 83.69 98 GLY A N 1
ATOM 694 C CA . GLY A 1 98 ? 10.797 -9.959 -20.030 1.00 83.69 98 GLY A CA 1
ATOM 695 C C . GLY A 1 98 ? 9.738 -11.033 -19.801 1.00 83.69 98 GLY A C 1
ATOM 696 O O . GLY A 1 98 ? 8.779 -11.188 -20.558 1.00 83.69 98 GLY A O 1
ATOM 697 N N . SER A 1 99 ? 9.896 -11.763 -18.698 1.00 83.88 99 SER A N 1
ATOM 698 C CA . SER A 1 99 ? 8.895 -12.715 -18.230 1.00 83.88 99 SER A CA 1
ATOM 699 C C . SER A 1 99 ? 7.647 -11.975 -17.733 1.00 83.88 99 SER A C 1
ATOM 701 O O . SER A 1 99 ? 7.722 -10.989 -16.998 1.00 83.88 99 SER A O 1
ATOM 703 N N . ARG A 1 100 ? 6.464 -12.452 -18.132 1.00 88.25 100 ARG A N 1
ATOM 704 C CA . ARG A 1 100 ? 5.164 -11.862 -17.762 1.00 88.25 100 ARG A CA 1
ATOM 705 C C . ARG A 1 100 ? 4.723 -12.288 -16.355 1.00 88.25 100 ARG A C 1
ATOM 707 O O . ARG A 1 100 ? 3.601 -12.746 -16.167 1.00 88.25 100 ARG A O 1
ATOM 714 N N . ILE A 1 101 ? 5.620 -12.174 -15.378 1.00 91.44 101 ILE A N 1
ATOM 715 C CA . ILE A 1 101 ? 5.363 -12.542 -13.981 1.00 91.44 101 ILE A CA 1
ATOM 716 C C . ILE A 1 101 ? 4.862 -11.298 -13.226 1.00 91.44 101 ILE A C 1
ATOM 718 O O . ILE A 1 101 ? 5.434 -10.214 -13.385 1.00 91.44 101 ILE A O 1
ATOM 722 N N . PRO A 1 102 ? 3.803 -11.407 -12.402 1.00 92.12 102 PRO A N 1
ATOM 723 C CA . PRO A 1 102 ? 3.386 -10.326 -11.516 1.00 92.12 102 PRO A CA 1
ATOM 724 C C . PRO A 1 102 ? 4.515 -9.894 -10.575 1.00 92.12 102 PRO A C 1
ATOM 726 O O . PRO A 1 102 ? 5.274 -10.720 -10.077 1.00 92.12 102 PRO A O 1
ATOM 729 N N . PHE A 1 103 ? 4.585 -8.599 -10.263 1.00 90.56 103 PHE A N 1
ATOM 730 C CA . PHE A 1 103 ? 5.633 -8.038 -9.399 1.00 90.56 103 PHE A CA 1
ATOM 731 C C . PHE A 1 103 ? 5.742 -8.754 -8.038 1.00 90.56 103 PHE A C 1
ATOM 733 O O . PHE A 1 103 ? 6.832 -9.013 -7.544 1.00 90.56 103 PHE A O 1
ATOM 740 N N . GLU A 1 104 ? 4.609 -9.137 -7.458 1.00 91.25 104 GLU A N 1
ATOM 741 C CA . GLU A 1 104 ? 4.544 -9.833 -6.170 1.00 91.25 104 GLU A CA 1
ATOM 742 C C . GLU A 1 104 ? 5.086 -11.270 -6.200 1.00 91.25 104 GLU A C 1
ATOM 744 O O . GLU A 1 104 ? 5.435 -11.812 -5.155 1.00 91.25 104 GLU A O 1
ATOM 749 N N . GLN A 1 105 ? 5.150 -11.893 -7.378 1.00 92.94 105 GLN A N 1
ATOM 750 C CA . GLN A 1 105 ? 5.556 -13.290 -7.574 1.00 92.94 105 GLN A CA 1
ATOM 751 C C . GLN A 1 105 ? 6.991 -13.412 -8.099 1.00 92.94 105 GLN A C 1
ATOM 753 O O . GLN A 1 105 ? 7.413 -14.485 -8.525 1.00 92.94 105 GLN A O 1
ATOM 758 N N . LEU A 1 106 ? 7.755 -12.318 -8.077 1.00 92.50 106 LEU A N 1
ATOM 759 C CA . LEU A 1 106 ? 9.152 -12.346 -8.487 1.00 92.50 106 LEU A CA 1
ATOM 760 C C . LEU A 1 106 ? 9.960 -13.289 -7.574 1.00 92.50 106 LEU A C 1
ATOM 762 O O . LEU A 1 106 ? 9.834 -13.194 -6.347 1.00 92.50 106 LEU A O 1
ATOM 766 N N . PRO A 1 107 ? 10.797 -14.184 -8.132 1.00 95.19 107 PRO A N 1
ATOM 767 C CA . PRO A 1 107 ? 11.494 -15.230 -7.382 1.00 95.19 107 PRO A CA 1
ATOM 768 C C . PRO A 1 107 ? 12.754 -14.695 -6.677 1.00 95.19 107 PRO A C 1
ATOM 770 O O . PRO A 1 107 ? 13.846 -15.236 -6.817 1.00 95.19 107 PRO A O 1
ATOM 773 N N . TYR A 1 108 ? 12.611 -13.603 -5.925 1.00 96.50 108 TYR A N 1
ATOM 774 C CA . TYR A 1 108 ? 13.679 -13.018 -5.118 1.00 96.50 108 TYR A CA 1
ATOM 775 C C . TYR A 1 108 ? 13.462 -13.365 -3.644 1.00 96.50 108 TYR A C 1
ATOM 777 O O . TYR A 1 108 ? 12.444 -12.987 -3.065 1.00 96.50 108 TYR A O 1
ATOM 785 N N . GLN A 1 109 ? 14.423 -14.056 -3.026 1.00 97.19 109 GLN A N 1
ATOM 786 C CA . GLN A 1 109 ? 14.289 -14.582 -1.662 1.00 97.19 109 GLN A CA 1
ATOM 787 C C . GLN A 1 109 ? 13.959 -13.490 -0.633 1.00 97.19 109 GLN A C 1
ATOM 789 O O . GLN A 1 109 ? 12.889 -13.526 -0.025 1.00 97.19 109 GLN A O 1
ATOM 794 N N . CYS A 1 110 ? 14.821 -12.478 -0.496 1.00 97.31 110 CYS A N 1
ATOM 795 C CA . CYS A 1 110 ? 14.636 -11.418 0.501 1.00 97.31 110 CYS A CA 1
ATOM 796 C C . CYS A 1 110 ? 13.334 -10.632 0.286 1.00 97.31 110 CYS A C 1
ATOM 798 O O . CYS A 1 110 ? 12.699 -10.192 1.239 1.00 97.31 110 CYS A O 1
ATOM 800 N N . PHE A 1 111 ? 12.910 -10.473 -0.972 1.00 96.75 111 PHE A N 1
ATOM 801 C CA . PHE A 1 111 ? 11.651 -9.809 -1.303 1.00 96.75 111 PHE A CA 1
ATOM 802 C C . PHE A 1 111 ? 10.444 -10.614 -0.813 1.00 96.75 111 PHE A C 1
ATOM 804 O O . PHE A 1 111 ? 9.531 -10.050 -0.213 1.00 96.75 111 PHE A O 1
ATOM 811 N N . GLN A 1 112 ? 10.445 -11.931 -1.029 1.00 97.00 112 GLN A N 1
ATOM 812 C CA . GLN A 1 112 ? 9.358 -12.799 -0.578 1.00 97.00 112 GLN A CA 1
ATOM 813 C C . GLN A 1 112 ? 9.313 -12.914 0.948 1.00 97.00 112 GLN A C 1
ATOM 815 O O . GLN A 1 112 ? 8.231 -12.894 1.532 1.00 97.00 112 GLN A O 1
ATOM 820 N N . GLU A 1 113 ? 10.469 -12.994 1.608 1.00 97.50 113 GLU A N 1
ATOM 821 C CA . GLU A 1 113 ? 10.559 -12.979 3.072 1.00 97.50 113 GLU A CA 1
ATOM 822 C C . GLU A 1 113 ? 10.016 -11.670 3.652 1.00 97.50 113 GLU A C 1
ATOM 824 O O . GLU A 1 113 ? 9.117 -11.699 4.493 1.00 97.50 113 GLU A O 1
ATOM 829 N N . ALA A 1 114 ? 10.464 -10.521 3.138 1.00 96.69 114 ALA A N 1
ATOM 830 C CA . ALA A 1 114 ? 9.948 -9.220 3.555 1.00 96.69 114 ALA A CA 1
ATOM 831 C C . ALA A 1 114 ? 8.434 -9.106 3.322 1.00 96.69 114 ALA A C 1
ATOM 833 O O . ALA A 1 114 ? 7.699 -8.636 4.189 1.00 96.69 114 ALA A O 1
ATOM 834 N N . ARG A 1 115 ? 7.930 -9.598 2.185 1.00 95.56 115 ARG A N 1
ATOM 835 C CA . ARG A 1 115 ? 6.494 -9.584 1.878 1.00 95.56 115 ARG A CA 1
ATOM 836 C C . ARG A 1 115 ? 5.674 -10.392 2.886 1.00 95.56 115 ARG A C 1
ATOM 838 O O . ARG A 1 115 ? 4.596 -9.940 3.263 1.00 95.56 115 ARG A O 1
ATOM 845 N N . LYS A 1 116 ? 6.174 -11.534 3.371 1.00 96.38 116 LYS A N 1
ATOM 846 C CA . LYS A 1 116 ? 5.508 -12.306 4.439 1.00 96.38 116 LYS A CA 1
ATOM 847 C C . LYS A 1 116 ? 5.371 -11.484 5.722 1.00 96.38 116 LYS A C 1
ATOM 849 O O . LYS A 1 116 ? 4.283 -11.436 6.290 1.00 96.38 116 LYS A O 1
ATOM 854 N N . VAL A 1 117 ? 6.437 -10.785 6.120 1.00 97.31 117 VAL A N 1
ATOM 855 C CA . VAL A 1 117 ? 6.428 -9.898 7.298 1.00 97.31 117 VAL A CA 1
ATOM 856 C C . VAL A 1 117 ? 5.391 -8.782 7.135 1.00 97.31 117 VAL A C 1
ATOM 858 O O . VAL A 1 117 ? 4.617 -8.511 8.050 1.00 97.31 117 VAL A O 1
ATOM 861 N N . LEU A 1 118 ? 5.320 -8.168 5.952 1.00 95.56 118 LEU A N 1
ATOM 862 C CA . LEU A 1 118 ? 4.350 -7.108 5.667 1.00 95.56 118 LEU A CA 1
ATOM 863 C C . LEU A 1 118 ? 2.900 -7.607 5.688 1.00 95.56 118 LEU A C 1
ATOM 865 O O . LEU A 1 118 ? 2.027 -6.918 6.214 1.00 95.56 118 LEU A O 1
ATOM 869 N N . ILE A 1 119 ? 2.639 -8.806 5.158 1.00 95.69 119 ILE A N 1
ATOM 870 C CA . ILE A 1 119 ? 1.307 -9.430 5.189 1.00 95.69 119 ILE A CA 1
ATOM 871 C C . ILE A 1 119 ? 0.875 -9.696 6.633 1.00 95.69 119 ILE A C 1
ATOM 873 O O . ILE A 1 119 ? -0.257 -9.371 6.991 1.00 95.69 119 ILE A O 1
ATOM 877 N N . GLN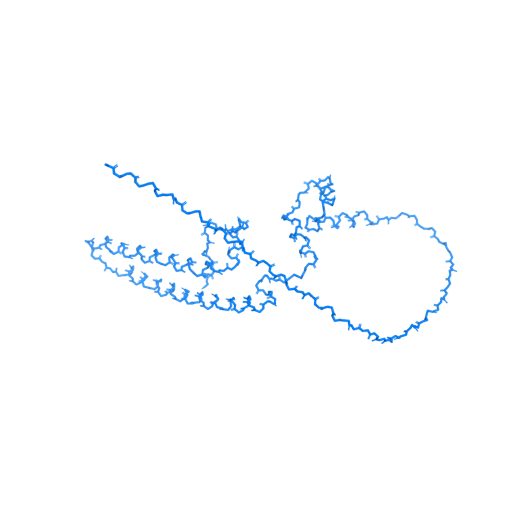 A 1 120 ? 1.769 -10.229 7.467 1.00 97.50 120 GLN A N 1
ATOM 878 C CA . GLN A 1 120 ? 1.487 -10.466 8.882 1.00 97.50 120 GLN A CA 1
ATOM 879 C C . GLN A 1 120 ? 1.186 -9.154 9.619 1.00 97.50 120 GLN A C 1
ATOM 881 O O . GLN A 1 120 ? 0.145 -9.028 10.260 1.00 97.50 120 GLN A O 1
ATOM 886 N N . HIS A 1 121 ? 2.033 -8.135 9.451 1.00 96.81 121 HIS A N 1
ATOM 887 C CA . HIS A 1 121 ? 1.804 -6.819 10.050 1.00 96.81 121 HIS A CA 1
ATOM 888 C C . HIS A 1 121 ? 0.466 -6.210 9.597 1.00 96.81 121 HIS A C 1
ATOM 890 O O . HIS A 1 121 ? -0.264 -5.619 10.392 1.00 96.81 121 HIS A O 1
ATOM 896 N N . ARG A 1 122 ? 0.096 -6.382 8.323 1.00 95.38 122 ARG A N 1
ATOM 897 C CA . ARG A 1 122 ? -1.204 -5.935 7.812 1.00 95.38 122 ARG A CA 1
ATOM 898 C C . ARG A 1 122 ? -2.363 -6.668 8.482 1.00 95.38 122 ARG A C 1
ATOM 900 O O . ARG A 1 122 ? -3.339 -6.017 8.845 1.00 95.38 122 ARG A O 1
ATOM 907 N N . GLN A 1 123 ? -2.270 -7.985 8.664 1.00 96.62 123 GLN A N 1
ATOM 908 C CA . GLN A 1 123 ? -3.293 -8.770 9.363 1.00 96.62 123 GLN A CA 1
ATOM 909 C C . GLN A 1 123 ? -3.495 -8.266 10.796 1.00 96.62 123 GLN A C 1
ATOM 911 O O . GLN A 1 123 ? -4.632 -8.048 11.203 1.00 96.62 123 GLN A O 1
ATOM 916 N N . GLU A 1 124 ? -2.413 -7.972 11.519 1.00 96.81 124 GLU A N 1
ATOM 917 C CA . GLU A 1 124 ? -2.482 -7.361 12.853 1.00 96.81 124 GLU A CA 1
ATOM 918 C C . GLU A 1 124 ? -3.193 -5.997 12.826 1.00 96.81 124 GLU A C 1
ATOM 920 O O . GLU A 1 124 ? -4.016 -5.693 13.687 1.00 96.81 124 GLU A O 1
ATOM 925 N N . LYS A 1 125 ? -2.943 -5.152 11.818 1.00 96.12 125 LYS A N 1
ATOM 926 C CA . LYS A 1 125 ? -3.678 -3.880 11.696 1.00 96.12 125 LYS A CA 1
ATOM 927 C C . LYS A 1 125 ? -5.148 -4.084 11.350 1.00 96.12 125 LYS A C 1
ATOM 929 O O . LYS A 1 125 ? -5.979 -3.346 11.870 1.00 96.12 125 LYS A O 1
ATOM 934 N N . VAL A 1 126 ? -5.488 -5.077 10.531 1.00 96.31 126 VAL A N 1
ATOM 935 C CA . VAL A 1 126 ? -6.885 -5.404 10.206 1.00 96.31 126 VAL A CA 1
ATOM 936 C C . VAL A 1 126 ? -7.648 -5.844 11.454 1.00 96.31 126 VAL A C 1
ATOM 938 O O . VAL A 1 126 ? -8.727 -5.308 11.706 1.00 96.31 126 VAL A O 1
ATOM 941 N N . THR A 1 127 ? -7.072 -6.713 12.289 1.00 97.00 127 THR A N 1
ATOM 942 C CA . THR A 1 127 ? -7.719 -7.110 13.549 1.00 97.00 127 THR A CA 1
ATOM 943 C C . THR A 1 127 ? -7.910 -5.905 14.471 1.00 97.00 127 THR A C 1
ATOM 945 O O . THR A 1 127 ? -9.001 -5.701 15.004 1.00 97.00 127 THR A O 1
ATOM 948 N N . HIS A 1 128 ? -6.912 -5.023 14.596 1.00 96.38 128 HIS A N 1
ATOM 949 C CA . HIS A 1 128 ? -7.071 -3.777 15.350 1.00 96.38 128 HIS A CA 1
ATOM 950 C C . HIS A 1 128 ? -8.191 -2.887 14.793 1.00 96.38 128 HIS A C 1
ATOM 952 O O . HIS A 1 128 ? -9.018 -2.405 15.568 1.00 96.38 128 HIS A O 1
ATOM 958 N N . ILE A 1 129 ? -8.279 -2.718 13.470 1.00 95.69 129 ILE A N 1
ATOM 959 C CA . ILE A 1 129 ? -9.351 -1.951 12.817 1.00 95.69 129 ILE A CA 1
ATOM 960 C C . ILE A 1 129 ? -10.725 -2.528 13.173 1.00 95.69 129 ILE A C 1
ATOM 962 O O . ILE A 1 129 ? -11.644 -1.767 13.475 1.00 95.69 129 ILE A O 1
ATOM 966 N N . GLU A 1 130 ? -10.883 -3.849 13.161 1.00 96.69 130 GLU A N 1
ATOM 967 C CA . GLU A 1 130 ? -12.136 -4.508 13.540 1.00 96.69 130 GLU A CA 1
ATOM 968 C C . GLU A 1 130 ? -12.486 -4.264 15.008 1.00 96.69 130 GLU A C 1
ATOM 970 O O . GLU A 1 130 ? -13.618 -3.875 15.311 1.00 96.69 130 GLU A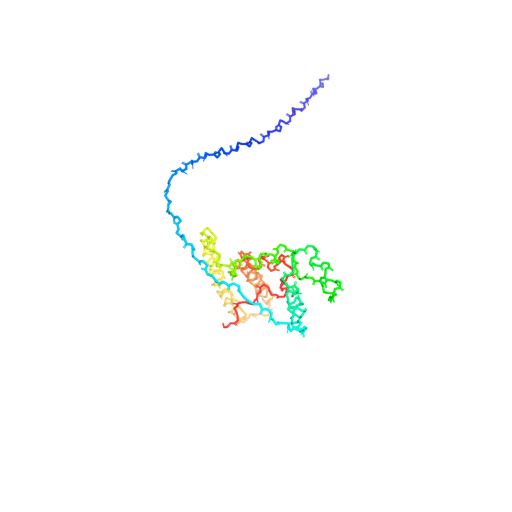 O 1
ATOM 975 N N . THR A 1 131 ? -11.517 -4.405 15.919 1.00 97.00 131 THR A N 1
ATOM 976 C CA . THR A 1 131 ? -11.757 -4.133 17.343 1.00 97.00 131 THR A CA 1
ATOM 977 C C . THR A 1 131 ? -12.159 -2.680 17.594 1.00 97.00 131 THR A C 1
ATOM 979 O O . THR A 1 131 ? -13.114 -2.426 18.328 1.00 97.00 131 THR A O 1
ATOM 982 N N . GLU A 1 132 ? -11.496 -1.714 16.953 1.00 96.25 132 GLU A N 1
ATOM 983 C CA . GLU A 1 132 ? -11.824 -0.294 17.096 1.00 96.25 132 GLU A CA 1
ATOM 984 C C . GLU A 1 132 ? -13.183 0.039 16.479 1.00 96.25 132 GLU A C 1
ATOM 986 O O . GLU A 1 132 ? -13.975 0.756 17.089 1.00 96.25 132 GLU A O 1
ATOM 991 N N . ARG A 1 133 ? -13.526 -0.554 15.328 1.00 96.25 133 ARG A N 1
ATOM 992 C CA . ARG A 1 133 ? -14.869 -0.431 14.737 1.00 96.25 133 ARG A CA 1
ATOM 993 C C . ARG A 1 133 ? -15.954 -0.909 15.693 1.00 96.25 133 ARG A C 1
ATOM 995 O O . ARG A 1 133 ? -16.954 -0.216 15.866 1.00 96.25 133 ARG A O 1
ATOM 1002 N N . GLN A 1 134 ? -15.754 -2.057 16.339 1.00 97.06 134 GLN A N 1
ATOM 1003 C CA . GLN A 1 134 ? -16.702 -2.574 17.325 1.00 97.06 134 GLN A CA 1
ATOM 1004 C C . GLN A 1 134 ? -16.812 -1.651 18.542 1.00 97.06 134 GLN A C 1
ATOM 1006 O O . GLN A 1 134 ? -17.920 -1.384 19.005 1.00 97.06 134 GLN A O 1
ATOM 1011 N N . LYS A 1 135 ? -15.691 -1.124 19.052 1.00 96.00 135 LYS A N 1
ATOM 1012 C CA . LYS A 1 135 ? -15.704 -0.168 20.170 1.00 96.00 135 LYS A CA 1
ATOM 1013 C C . LYS A 1 135 ? -16.453 1.115 19.805 1.00 96.00 135 LYS A C 1
ATOM 1015 O O . LYS A 1 135 ? -17.278 1.562 20.596 1.00 96.00 135 LYS A O 1
ATOM 1020 N N . ILE A 1 136 ? -16.224 1.670 18.612 1.00 95.62 136 ILE A N 1
ATOM 1021 C CA . ILE A 1 136 ? -16.947 2.851 18.115 1.00 95.62 136 ILE A CA 1
ATOM 1022 C C . ILE A 1 136 ? -18.441 2.549 17.983 1.00 95.62 136 ILE A C 1
ATOM 1024 O O . ILE A 1 136 ? -19.260 3.352 18.420 1.00 95.62 136 ILE A O 1
ATOM 1028 N N . ALA A 1 137 ? -18.809 1.387 17.438 1.00 96.50 137 ALA A N 1
ATOM 1029 C CA . ALA A 1 137 ? -20.208 0.985 17.307 1.00 96.50 137 ALA A CA 1
ATOM 1030 C C . ALA A 1 137 ? -20.909 0.888 18.672 1.00 96.50 137 ALA A C 1
ATOM 1032 O O . ALA A 1 137 ? -21.986 1.454 18.848 1.00 96.50 137 ALA A O 1
ATOM 1033 N N . ARG A 1 138 ? -20.270 0.251 19.664 1.00 96.06 138 ARG A N 1
ATOM 1034 C CA . ARG A 1 138 ? -20.781 0.181 21.046 1.00 96.06 138 ARG A CA 1
ATOM 1035 C C . ARG A 1 138 ? -20.908 1.566 21.675 1.00 96.06 138 ARG A C 1
ATOM 1037 O O . ARG A 1 138 ? -21.908 1.863 22.320 1.00 96.06 138 ARG A O 1
ATOM 1044 N N . LEU A 1 139 ? -19.907 2.421 21.467 1.00 94.00 139 LEU A N 1
ATOM 1045 C CA . LEU A 1 139 ? -19.889 3.762 22.035 1.00 94.00 139 LEU A CA 1
ATOM 1046 C C . LEU A 1 139 ? -20.991 4.640 21.431 1.00 94.00 139 LEU A C 1
ATOM 1048 O O . LEU A 1 139 ? -21.663 5.344 22.172 1.00 94.00 139 LEU A O 1
ATOM 1052 N N . ARG A 1 140 ? -21.240 4.541 20.122 1.00 93.38 140 ARG A N 1
ATOM 1053 C CA . ARG A 1 140 ? -22.347 5.234 19.444 1.00 93.38 140 ARG A CA 1
ATOM 1054 C C . ARG A 1 140 ? -23.730 4.731 19.862 1.00 93.38 140 ARG A C 1
ATOM 1056 O O . ARG A 1 140 ? -24.659 5.522 19.902 1.00 93.38 140 ARG A O 1
ATOM 1063 N N . ALA A 1 141 ? -23.868 3.440 20.163 1.00 94.19 141 ALA A N 1
ATOM 1064 C CA . ALA A 1 141 ? -25.130 2.866 20.637 1.00 94.19 141 ALA A CA 1
ATOM 1065 C C . ALA A 1 141 ? -25.446 3.224 22.102 1.00 94.19 141 ALA A C 1
ATOM 1067 O O . ALA A 1 141 ? -26.580 3.063 22.545 1.00 94.19 141 ALA A O 1
ATOM 1068 N N . THR A 1 142 ? -24.449 3.685 22.865 1.00 92.81 142 THR A N 1
ATOM 1069 C CA . THR A 1 142 ? -24.629 4.084 24.264 1.00 92.81 142 THR A CA 1
ATOM 1070 C C . THR A 1 142 ? -25.368 5.421 24.320 1.00 92.81 142 THR A C 1
ATOM 1072 O O . THR A 1 142 ? -24.872 6.410 23.785 1.00 92.81 142 THR A O 1
ATOM 1075 N N . GLN A 1 143 ? -26.529 5.461 24.979 1.00 87.06 143 GLN A N 1
ATOM 1076 C CA . GLN A 1 143 ? -27.266 6.706 25.214 1.00 87.06 143 GLN A CA 1
ATOM 1077 C C . GLN A 1 143 ? -26.530 7.570 26.246 1.00 87.06 143 GLN A C 1
ATOM 1079 O O . GLN A 1 143 ? -26.029 7.060 27.250 1.00 87.06 143 GLN A O 1
ATOM 1084 N N . VAL A 1 144 ? -26.435 8.872 25.978 1.00 90.75 144 VAL A N 1
ATOM 1085 C CA . VAL A 1 144 ? -25.731 9.846 26.818 1.00 90.75 144 VAL A CA 1
ATOM 1086 C C . VAL A 1 144 ? -26.648 11.033 27.066 1.00 90.75 144 VAL A C 1
ATOM 1088 O O . VAL A 1 144 ? -27.332 11.482 26.155 1.00 90.75 144 VAL A O 1
ATOM 1091 N N . GLU A 1 145 ? -26.638 11.534 28.299 1.00 92.44 145 GLU A N 1
ATOM 1092 C CA . GLU A 1 145 ? -27.368 12.742 28.687 1.00 92.44 145 GLU A CA 1
ATOM 1093 C C . GLU A 1 145 ? -26.955 13.956 27.835 1.00 92.44 145 GLU A C 1
ATOM 1095 O O . GLU A 1 145 ? -25.760 14.113 27.551 1.00 92.44 145 GLU A O 1
ATOM 1100 N N . PRO A 1 146 ? -27.882 14.878 27.517 1.00 88.94 146 PRO A N 1
ATOM 1101 C CA . PRO A 1 146 ? -27.637 15.988 26.592 1.00 88.94 146 PRO A CA 1
ATOM 1102 C C . PRO A 1 146 ? -26.466 16.886 27.009 1.00 88.94 146 PRO A C 1
ATOM 1104 O O . PRO A 1 146 ? -25.700 17.379 26.184 1.00 88.94 146 PRO A O 1
ATOM 1107 N N . GLN A 1 147 ? -26.246 17.036 28.315 1.00 89.50 147 GLN A N 1
ATOM 1108 C CA . GLN A 1 147 ? -25.133 17.812 28.862 1.00 89.50 147 GLN A CA 1
ATOM 1109 C C . GLN A 1 147 ? -23.746 17.223 28.526 1.00 89.50 147 GLN A C 1
ATOM 1111 O O . GLN A 1 147 ? -22.753 17.947 28.497 1.00 89.50 147 GLN A O 1
ATOM 1116 N N . ASN A 1 148 ? -23.659 15.915 28.265 1.00 92.19 148 ASN A N 1
ATOM 1117 C CA . ASN A 1 148 ? -22.407 15.194 28.018 1.00 92.19 148 ASN A CA 1
ATOM 1118 C C . ASN A 1 148 ? -22.186 14.832 26.536 1.00 92.19 148 ASN A C 1
ATOM 1120 O O . ASN A 1 148 ? -21.147 14.248 26.202 1.00 92.19 148 ASN A O 1
ATOM 1124 N N . GLU A 1 149 ? -23.111 15.194 25.643 1.00 91.62 149 GLU A N 1
ATOM 1125 C CA . GLU A 1 149 ? -23.061 14.869 24.210 1.00 91.62 149 GLU A CA 1
ATOM 1126 C C . GLU A 1 149 ? -21.778 15.358 23.536 1.00 91.62 149 GLU A C 1
ATOM 1128 O O . GLU A 1 149 ? -21.128 14.604 22.814 1.00 91.62 149 GLU A O 1
ATOM 1133 N N . GLN A 1 150 ? -21.343 16.590 23.821 1.00 93.31 150 GLN A N 1
ATOM 1134 C CA . GLN A 1 150 ? -20.123 17.145 23.224 1.00 93.31 150 GLN A CA 1
ATOM 1135 C C . GLN A 1 150 ? -18.888 16.300 23.562 1.00 93.31 150 GLN A C 1
ATOM 1137 O O . GLN A 1 150 ? -18.070 15.987 22.694 1.00 93.31 150 GLN A O 1
ATOM 1142 N N . ARG A 1 151 ? -18.759 15.876 24.826 1.00 92.94 151 ARG A N 1
ATOM 1143 C CA . ARG A 1 151 ? -17.644 15.033 25.279 1.00 92.94 151 ARG A CA 1
ATOM 1144 C C . ARG A 1 151 ? -17.697 13.646 24.641 1.00 92.94 151 ARG A C 1
ATOM 1146 O O . ARG A 1 151 ? -16.652 13.099 24.283 1.00 92.94 151 ARG A O 1
ATOM 1153 N N . HIS A 1 152 ? -18.895 13.081 24.496 1.00 93.50 152 HIS A N 1
ATOM 1154 C CA . HIS A 1 152 ? -19.101 11.813 23.798 1.00 93.50 152 HIS A CA 1
ATOM 1155 C C . HIS A 1 152 ? -18.703 11.922 22.323 1.00 93.50 152 HIS A C 1
ATOM 1157 O O . HIS A 1 152 ? -17.875 11.133 21.865 1.00 93.50 152 HIS A O 1
ATOM 1163 N N . GLN A 1 153 ? -19.153 12.966 21.627 1.00 93.94 153 GLN A N 1
ATOM 1164 C CA . GLN A 1 153 ? -18.813 13.204 20.228 1.00 93.94 153 GLN A CA 1
ATOM 1165 C C . GLN A 1 153 ? -17.306 13.406 20.027 1.00 93.94 153 GLN A C 1
ATOM 1167 O O . GLN A 1 153 ? -16.717 12.828 19.115 1.00 93.94 153 GLN A O 1
ATOM 1172 N N . HIS A 1 154 ? -16.637 14.163 20.902 1.00 95.50 154 HIS A N 1
ATOM 1173 C CA . HIS A 1 154 ? -15.179 14.306 20.852 1.00 95.50 154 HIS A CA 1
ATOM 1174 C C . HIS A 1 154 ? -14.456 12.964 20.992 1.00 95.50 154 HIS A C 1
ATOM 1176 O O . HIS A 1 154 ? -13.454 12.725 20.308 1.00 95.50 154 HIS A O 1
ATOM 1182 N N . ARG A 1 155 ? -14.967 12.070 21.844 1.00 94.88 155 ARG A N 1
ATOM 1183 C CA . ARG A 1 155 ? -14.421 10.721 22.002 1.00 94.88 155 ARG A CA 1
ATOM 1184 C C . ARG A 1 155 ? -14.643 9.874 20.749 1.00 94.88 155 ARG A C 1
ATOM 1186 O O . ARG A 1 155 ? -13.684 9.255 20.293 1.00 94.88 155 ARG A O 1
ATOM 1193 N N . VAL A 1 156 ? -15.846 9.894 20.168 1.00 95.62 156 VAL A N 1
ATOM 1194 C CA . VAL A 1 156 ? -16.151 9.229 18.885 1.00 95.62 156 VAL A CA 1
ATOM 1195 C C . VAL A 1 156 ? -15.186 9.704 17.798 1.00 95.62 156 VAL A C 1
ATOM 1197 O O . VAL A 1 156 ? -14.482 8.890 17.205 1.00 95.62 156 VAL A O 1
ATOM 1200 N N . ASN A 1 157 ? -15.069 11.019 17.611 1.00 96.25 157 ASN A N 1
ATOM 1201 C CA . ASN A 1 157 ? -14.210 11.616 16.589 1.00 96.25 157 ASN A CA 1
ATOM 1202 C C . ASN A 1 157 ? -12.729 11.255 16.798 1.00 96.25 157 ASN A C 1
ATOM 1204 O O . ASN A 1 157 ? -11.993 11.032 15.839 1.00 96.25 157 ASN A O 1
ATOM 1208 N N . SER A 1 158 ? -12.267 11.185 18.050 1.00 96.44 158 SER A N 1
ATOM 1209 C CA . SER A 1 158 ? -10.887 10.790 18.365 1.00 96.44 158 SER A CA 1
ATOM 1210 C C . SER A 1 158 ? -10.619 9.332 17.988 1.00 96.44 158 SER A C 1
ATOM 1212 O O . SER A 1 158 ? -9.572 9.023 17.418 1.00 96.44 158 SER A O 1
ATOM 1214 N N . MET A 1 159 ? -11.578 8.442 18.253 1.00 94.44 159 MET A N 1
ATOM 1215 C CA . MET A 1 159 ? -11.487 7.037 17.855 1.00 94.44 159 MET A CA 1
ATOM 1216 C C . MET A 1 159 ? -11.552 6.860 16.336 1.00 94.44 159 MET A C 1
ATOM 1218 O O . MET A 1 159 ? -10.827 6.036 15.791 1.00 94.44 159 MET A O 1
ATOM 1222 N N . GLU A 1 160 ? -12.367 7.648 15.634 1.00 95.19 160 GLU A N 1
ATOM 1223 C CA . GLU A 1 160 ? -12.421 7.638 14.167 1.00 95.19 160 GLU A CA 1
ATOM 1224 C C . GLU A 1 160 ? -11.092 8.062 13.542 1.00 95.19 160 GLU A C 1
ATOM 1226 O O . GLU A 1 160 ? -10.597 7.391 12.640 1.00 95.19 160 GLU A O 1
ATOM 1231 N N . ARG A 1 161 ? -10.461 9.114 14.077 1.00 96.19 161 ARG A N 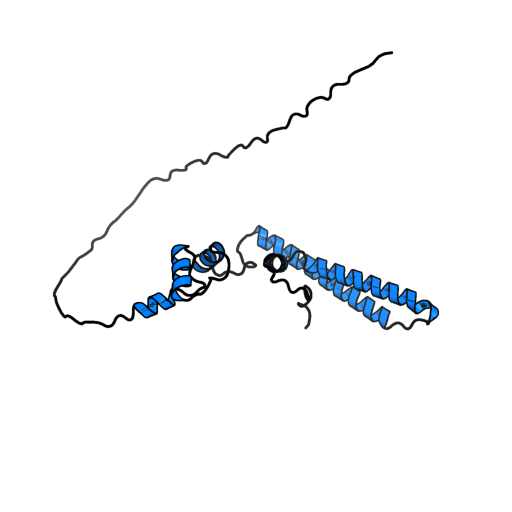1
ATOM 1232 C CA . ARG A 1 161 ? -9.121 9.538 13.645 1.00 96.19 161 ARG A CA 1
ATOM 1233 C C . ARG A 1 161 ? -8.086 8.437 13.851 1.00 96.19 161 ARG A C 1
ATOM 1235 O O . ARG A 1 161 ? -7.249 8.216 12.981 1.00 96.19 161 ARG A O 1
ATOM 1242 N N . TYR A 1 162 ? -8.141 7.736 14.983 1.00 95.62 162 TYR A N 1
ATOM 1243 C CA . TYR A 1 162 ? -7.251 6.604 15.240 1.00 95.62 162 TYR A CA 1
ATOM 1244 C C . TYR A 1 162 ? -7.510 5.437 14.280 1.00 95.62 162 TYR A C 1
ATOM 1246 O O . TYR A 1 162 ? -6.572 4.837 13.755 1.00 95.62 162 TYR A O 1
ATOM 1254 N N . LEU A 1 163 ? -8.779 5.159 13.978 1.00 95.94 163 LEU A N 1
ATOM 1255 C CA . LEU A 1 163 ? -9.168 4.184 12.967 1.00 95.94 163 LEU A CA 1
ATOM 1256 C C . LEU A 1 163 ? -8.544 4.564 11.612 1.00 95.94 163 LEU A C 1
ATOM 1258 O O . LEU A 1 163 ? -7.908 3.725 10.983 1.00 95.94 163 LEU A O 1
ATOM 1262 N N . ASP A 1 164 ? -8.632 5.828 11.196 1.00 93.38 164 ASP A N 1
ATOM 1263 C CA . ASP A 1 164 ? -8.020 6.318 9.954 1.00 93.38 164 ASP A CA 1
ATOM 1264 C C . ASP A 1 164 ? -6.483 6.233 9.944 1.00 93.38 164 ASP A C 1
ATOM 1266 O O . ASP A 1 164 ? -5.885 5.972 8.900 1.00 93.38 164 ASP A O 1
ATOM 1270 N N . GLN A 1 165 ? -5.826 6.352 11.097 1.00 94.31 165 GLN A N 1
ATOM 1271 C CA . GLN A 1 165 ? -4.389 6.084 11.210 1.00 94.31 165 GLN A CA 1
ATOM 1272 C C . GLN A 1 165 ? -4.067 4.595 11.041 1.00 94.31 165 GLN A C 1
ATOM 1274 O O . GLN A 1 165 ? -3.164 4.246 10.282 1.00 94.31 165 GLN A O 1
ATOM 1279 N N . LEU A 1 166 ? -4.815 3.701 11.700 1.00 94.81 166 LEU A N 1
ATOM 1280 C CA . LEU A 1 166 ? -4.633 2.250 11.558 1.00 94.81 166 LEU A CA 1
ATOM 1281 C C . LEU A 1 166 ? -4.822 1.795 10.114 1.00 94.81 166 LEU A C 1
ATOM 1283 O O . LEU A 1 166 ? -4.061 0.973 9.607 1.00 94.81 166 LEU A O 1
ATOM 1287 N N . LYS A 1 167 ? -5.817 2.383 9.455 1.00 92.50 167 LYS A N 1
ATOM 1288 C CA . LYS A 1 167 ? -6.079 2.242 8.033 1.00 92.50 167 LYS A CA 1
ATOM 1289 C C . LYS A 1 167 ? -4.835 2.561 7.198 1.00 92.50 167 LYS A C 1
ATOM 1291 O O . LYS A 1 167 ? -4.369 1.715 6.443 1.00 92.50 167 LYS A O 1
ATOM 1296 N N . ILE A 1 168 ? -4.255 3.748 7.382 1.00 92.38 168 ILE A N 1
ATOM 1297 C CA . ILE A 1 168 ? -3.030 4.154 6.680 1.00 92.38 168 ILE A CA 1
ATOM 1298 C C . ILE A 1 168 ? -1.885 3.176 6.977 1.00 92.38 168 ILE A C 1
ATOM 1300 O O . ILE A 1 168 ? -1.219 2.714 6.056 1.00 92.38 168 ILE A O 1
ATOM 1304 N N . HIS A 1 169 ? -1.674 2.810 8.243 1.00 93.12 169 HIS A N 1
ATOM 1305 C CA . HIS A 1 169 ? -0.599 1.897 8.641 1.00 93.12 169 HIS A CA 1
ATOM 1306 C C . HIS A 1 169 ? -0.732 0.477 8.077 1.00 93.12 169 HIS A C 1
ATOM 1308 O O . HIS A 1 169 ? 0.281 -0.211 7.952 1.00 93.12 169 HIS A O 1
ATOM 1314 N N . ALA A 1 170 ? -1.944 0.035 7.740 1.00 94.19 170 ALA A N 1
ATOM 1315 C CA . ALA A 1 170 ? -2.168 -1.268 7.125 1.00 94.19 170 ALA A CA 1
ATOM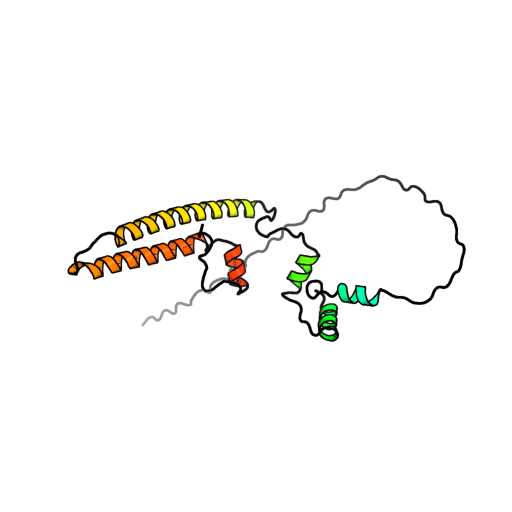 1316 C C . ALA A 1 170 ? -1.620 -1.333 5.688 1.00 94.19 170 ALA A C 1
ATOM 1318 O O . ALA A 1 170 ? -1.063 -2.358 5.301 1.00 94.19 170 ALA A O 1
ATOM 1319 N N . ASP A 1 171 ? -1.738 -0.240 4.926 1.00 91.25 171 ASP A N 1
ATOM 1320 C CA . ASP A 1 171 ? -1.455 -0.230 3.484 1.00 91.25 171 ASP A CA 1
ATOM 1321 C C . ASP A 1 171 ? -0.219 0.615 3.100 1.00 91.25 171 ASP A C 1
ATOM 1323 O O . ASP A 1 171 ? 0.263 0.519 1.972 1.00 91.25 171 ASP A O 1
ATOM 1327 N N . ILE A 1 172 ? 0.355 1.403 4.024 1.00 92.62 172 ILE A N 1
ATOM 1328 C CA . ILE A 1 172 ? 1.533 2.263 3.765 1.00 92.62 172 ILE A CA 1
ATOM 1329 C C . ILE A 1 172 ? 2.751 1.488 3.248 1.00 92.62 172 ILE A C 1
ATOM 1331 O O . ILE A 1 172 ? 3.528 2.011 2.450 1.00 92.62 172 ILE A O 1
ATOM 1335 N N . ASN A 1 173 ? 2.903 0.238 3.687 1.00 93.56 173 ASN A N 1
ATOM 1336 C CA . ASN A 1 173 ? 4.027 -0.614 3.319 1.00 93.56 173 ASN A CA 1
ATOM 1337 C C . ASN A 1 173 ? 3.710 -1.556 2.147 1.00 93.56 173 ASN A C 1
ATOM 1339 O O . ASN A 1 173 ? 4.554 -2.375 1.792 1.00 93.56 173 ASN A O 1
ATOM 1343 N N . ASP A 1 174 ? 2.524 -1.475 1.536 1.00 91.62 174 ASP A N 1
ATOM 1344 C CA . ASP A 1 174 ? 2.213 -2.286 0.360 1.00 91.62 174 ASP A CA 1
ATOM 1345 C C . ASP A 1 174 ? 2.973 -1.739 -0.871 1.00 91.62 174 ASP A C 1
ATOM 1347 O O . ASP A 1 174 ? 2.740 -0.597 -1.300 1.00 91.62 174 ASP A O 1
ATOM 1351 N N . PRO A 1 175 ? 3.870 -2.532 -1.493 1.00 93.19 175 PRO A N 1
ATOM 1352 C CA . PRO A 1 175 ? 4.625 -2.079 -2.656 1.00 93.19 175 PRO A CA 1
ATOM 1353 C C . PRO A 1 175 ? 3.730 -1.746 -3.862 1.00 93.19 175 PRO A C 1
ATOM 1355 O O . PRO A 1 175 ? 4.090 -0.895 -4.679 1.00 93.19 175 PRO A O 1
ATOM 1358 N N . MET A 1 176 ? 2.554 -2.369 -3.988 1.00 90.81 176 MET A N 1
ATOM 1359 C CA . MET A 1 176 ? 1.607 -2.068 -5.061 1.00 90.81 176 MET A CA 1
ATOM 1360 C C . MET A 1 176 ? 0.912 -0.727 -4.849 1.00 90.81 176 MET A C 1
ATOM 1362 O O . MET A 1 176 ? 0.702 0.008 -5.819 1.00 90.81 176 MET A O 1
ATOM 1366 N N . VAL A 1 177 ? 0.592 -0.383 -3.601 1.00 91.50 177 VAL A N 1
ATOM 1367 C CA . VAL A 1 177 ? 0.045 0.933 -3.243 1.00 91.50 177 VAL A CA 1
ATOM 1368 C C . VAL A 1 177 ? 1.077 2.016 -3.536 1.00 91.50 177 VAL A C 1
ATOM 1370 O O . VAL A 1 177 ? 0.759 2.989 -4.224 1.00 91.50 177 VAL A O 1
ATOM 1373 N N . LYS A 1 178 ? 2.335 1.802 -3.131 1.00 91.94 178 LYS A N 1
ATOM 1374 C CA . LYS A 1 178 ? 3.448 2.715 -3.429 1.00 91.94 178 LYS A CA 1
ATOM 1375 C C . LYS A 1 178 ? 3.622 2.937 -4.932 1.00 91.94 178 LYS A C 1
ATOM 1377 O O . LYS A 1 178 ? 3.673 4.080 -5.380 1.00 91.94 178 LYS A O 1
ATOM 1382 N N . ARG A 1 179 ? 3.611 1.860 -5.722 1.00 91.31 179 ARG A N 1
ATOM 1383 C CA . ARG A 1 179 ? 3.702 1.933 -7.185 1.00 91.31 179 ARG A CA 1
ATOM 1384 C C . ARG A 1 179 ? 2.545 2.715 -7.811 1.00 91.31 179 ARG A C 1
ATOM 1386 O O . ARG A 1 179 ? 2.772 3.553 -8.675 1.00 91.31 179 ARG A O 1
ATOM 1393 N N . ARG A 1 180 ? 1.297 2.449 -7.404 1.00 90.88 180 ARG A N 1
ATOM 1394 C CA . ARG A 1 180 ? 0.116 3.157 -7.939 1.00 90.88 180 ARG A CA 1
ATOM 1395 C C . ARG A 1 180 ? 0.150 4.644 -7.605 1.00 90.88 180 ARG A C 1
ATOM 1397 O O . ARG A 1 180 ? -0.229 5.454 -8.449 1.00 90.88 180 ARG A O 1
ATOM 1404 N N . PHE A 1 181 ? 0.596 4.977 -6.396 1.00 91.44 181 PHE A N 1
ATOM 1405 C CA . PHE A 1 181 ? 0.778 6.353 -5.955 1.00 91.44 181 PHE A CA 1
ATOM 1406 C C . PHE A 1 181 ? 1.824 7.082 -6.812 1.00 91.44 181 PHE A C 1
ATOM 1408 O O . PHE A 1 181 ? 1.532 8.148 -7.342 1.00 91.44 181 PHE A O 1
ATOM 1415 N N . GLU A 1 182 ? 2.998 6.480 -7.026 1.00 88.88 182 GLU A N 1
ATOM 1416 C CA . GLU A 1 182 ? 4.066 7.060 -7.858 1.00 88.88 182 GLU A CA 1
ATOM 1417 C C . GLU A 1 182 ? 3.685 7.182 -9.339 1.00 88.88 182 GLU A C 1
ATOM 1419 O O . GLU A 1 182 ? 4.051 8.155 -9.991 1.00 88.88 182 GLU A O 1
ATOM 1424 N N . ASP A 1 183 ? 2.895 6.240 -9.861 1.00 88.44 183 ASP A N 1
ATOM 1425 C CA . ASP A 1 183 ? 2.375 6.280 -11.233 1.00 88.44 183 ASP A CA 1
ATOM 1426 C C . ASP A 1 183 ? 1.264 7.343 -11.426 1.00 88.44 183 ASP A C 1
ATOM 1428 O O . ASP A 1 183 ? 0.737 7.477 -12.534 1.00 88.44 183 ASP A O 1
ATOM 1432 N N . GLY A 1 184 ? 0.849 8.057 -10.369 1.00 88.38 184 GLY A N 1
ATOM 1433 C CA . GLY A 1 184 ? -0.272 9.008 -10.405 1.00 88.38 184 GLY A CA 1
ATOM 1434 C C . GLY A 1 184 ? -1.639 8.343 -10.612 1.00 88.38 184 GLY A C 1
ATOM 1435 O O . GLY A 1 184 ? -2.624 9.006 -10.920 1.00 88.38 184 GLY A O 1
ATOM 1436 N N . LYS A 1 185 ? -1.705 7.015 -10.455 1.00 84.25 185 LYS A N 1
ATOM 1437 C CA . LYS A 1 185 ? -2.916 6.187 -10.605 1.00 84.25 185 LYS A CA 1
ATOM 1438 C C . LYS A 1 185 ? -3.550 5.832 -9.263 1.00 84.25 185 LYS A C 1
ATOM 1440 O O . LYS A 1 185 ? -4.416 4.959 -9.198 1.00 84.25 185 LYS A O 1
ATOM 1445 N N . GLY A 1 186 ? -3.086 6.457 -8.185 1.00 77.00 186 GLY A N 1
ATOM 1446 C CA . GLY A 1 186 ? -3.696 6.341 -6.872 1.00 77.00 186 GLY A CA 1
ATOM 1447 C C . GLY A 1 186 ? -5.091 6.956 -6.898 1.00 77.00 186 GLY A C 1
ATOM 1448 O O . GLY A 1 186 ? -5.272 8.106 -7.290 1.00 77.00 186 GLY A O 1
ATOM 1449 N N . THR A 1 187 ? -6.094 6.197 -6.475 1.00 69.44 187 THR A N 1
ATOM 1450 C CA . THR A 1 187 ? -7.430 6.735 -6.242 1.00 69.44 187 THR A CA 1
ATOM 1451 C C . THR A 1 187 ? -7.384 7.645 -5.018 1.00 69.44 187 THR A C 1
ATOM 1453 O O . THR A 1 187 ? -7.301 7.154 -3.896 1.00 69.44 187 THR A O 1
ATOM 1456 N N . HIS A 1 188 ? -7.485 8.965 -5.222 1.00 56.41 188 HIS A N 1
ATOM 1457 C CA . HIS A 1 188 ? -7.567 9.968 -4.143 1.00 56.41 188 HIS A CA 1
ATOM 1458 C C . HIS A 1 188 ? -8.655 9.647 -3.105 1.00 56.41 188 HIS A C 1
ATOM 1460 O O . HIS A 1 188 ? -8.540 10.018 -1.942 1.00 56.41 188 HIS A O 1
ATOM 1466 N N . ILE A 1 189 ? -9.709 8.952 -3.543 1.00 50.12 189 ILE A N 1
ATOM 1467 C CA . ILE A 1 189 ? -10.907 8.650 -2.754 1.00 50.12 189 ILE A CA 1
ATOM 1468 C C . ILE A 1 189 ? -10.753 7.341 -1.963 1.00 50.12 189 ILE A C 1
ATOM 1470 O O . ILE A 1 189 ? -11.437 7.140 -0.967 1.00 50.12 189 ILE A O 1
ATOM 1474 N N . HIS A 1 190 ? -9.822 6.460 -2.338 1.00 50.06 190 HIS A N 1
ATOM 1475 C CA . HIS A 1 190 ? -9.664 5.174 -1.673 1.00 50.06 190 HIS A CA 1
ATOM 1476 C C . HIS A 1 190 ? -8.219 4.681 -1.727 1.00 50.06 190 HIS A C 1
ATOM 1478 O O . HIS A 1 190 ? -7.820 3.995 -2.662 1.00 50.06 190 HIS A O 1
ATOM 1484 N N . LEU A 1 191 ? -7.488 4.911 -0.636 1.00 48.38 191 LEU A N 1
ATOM 1485 C CA . LEU A 1 191 ? -6.589 3.881 -0.105 1.00 48.38 191 LEU A CA 1
ATOM 1486 C C . LEU A 1 191 ? -7.389 2.770 0.617 1.00 48.38 191 LEU A C 1
ATOM 1488 O O . LEU A 1 191 ? -6.808 1.859 1.175 1.00 48.38 191 LEU A O 1
ATOM 1492 N N . PHE A 1 192 ? -8.729 2.853 0.629 1.00 54.19 192 PHE A N 1
ATOM 1493 C CA . PHE A 1 192 ? -9.610 2.079 1.502 1.00 54.19 192 PHE A CA 1
ATOM 1494 C C . PHE A 1 192 ? -10.780 1.412 0.771 1.00 54.19 192 PHE A C 1
ATOM 1496 O O . PHE A 1 192 ? -11.929 1.758 1.020 1.00 54.19 192 PHE A O 1
ATOM 1503 N N . VAL A 1 193 ? -10.514 0.448 -0.116 1.00 41.97 193 VAL A N 1
ATOM 1504 C CA . VAL A 1 193 ? -11.506 -0.581 -0.511 1.00 41.97 193 VAL A CA 1
ATOM 1505 C C . VAL A 1 193 ? -10.781 -1.883 -0.841 1.00 41.97 193 VAL A C 1
ATOM 1507 O O . VAL A 1 193 ? -10.545 -2.187 -2.001 1.00 41.97 193 VAL A O 1
ATOM 1510 N N . LEU A 1 194 ? -10.440 -2.668 0.179 1.00 37.88 194 LEU A N 1
ATOM 1511 C CA . LEU A 1 194 ? -10.182 -4.107 0.009 1.00 37.88 194 LEU A CA 1
ATOM 1512 C C . LEU A 1 194 ? -10.751 -4.959 1.161 1.00 37.88 194 LEU A C 1
ATOM 1514 O O . LEU A 1 194 ? -10.349 -6.100 1.340 1.00 37.88 194 LEU A O 1
ATOM 1518 N N . LEU A 1 195 ? -11.711 -4.430 1.931 1.00 35.94 195 LEU A N 1
ATOM 1519 C CA . LEU A 1 195 ? -12.520 -5.205 2.885 1.00 35.94 195 LEU A CA 1
ATOM 1520 C C . LEU A 1 195 ? -13.970 -4.693 2.902 1.00 35.94 195 LEU A C 1
ATOM 1522 O O . LEU A 1 195 ? -14.429 -4.054 3.851 1.00 35.94 195 LEU A O 1
ATOM 1526 N N . LYS A 1 196 ? -14.674 -4.941 1.796 1.00 36.53 196 LYS A N 1
ATOM 1527 C CA . LYS A 1 196 ? -16.137 -5.017 1.749 1.00 36.53 196 LYS A CA 1
ATOM 1528 C C . LYS A 1 196 ? -16.486 -6.378 1.144 1.00 36.53 196 LYS A C 1
ATOM 1530 O O . LYS A 1 196 ? -16.661 -6.473 -0.063 1.00 36.53 196 LYS A O 1
ATOM 1535 N N . HIS A 1 197 ? -16.510 -7.399 1.989 1.00 35.66 197 HIS A N 1
ATOM 1536 C CA . HIS A 1 197 ? -17.317 -8.607 1.858 1.00 35.66 197 HIS A CA 1
ATOM 1537 C C . HIS A 1 197 ? -17.668 -9.056 3.270 1.00 35.66 197 HIS A C 1
ATOM 1539 O O . HIS A 1 197 ? -16.778 -8.921 4.142 1.00 35.66 197 HIS A O 1
#

pLDDT: mean 73.64, std 23.6, range [29.3, 97.5]

Organism: NCBI:txid2773716

Secondary structure (DSSP, 8-state):
------PPPP----PPP--PPPPP-----------------------------THHHHHHHHT-TTT--SHHHHHHHHHHH-PPPSS-HHHHHHHHHS----GGG---HHHHHHHHHHHHHHHHHHHHHHHHHHHHHHHHHS---GGGHHHHHHHHHHHHHHHHHHHHHHHTT-HHHHHHHHTT---TT-S--S---

Foldseek 3Di:
DDDDDDDDDDDDDDDDDDDDDDDDDDDDDDDDDDDDDDDDDDDDDDDDDDDDDPPVVVVVVCLDLLQDQDPVSQVVCCVPPVDHRPDHSVVSVCVVVHDPDDPQPPPDDVSVVVVVVLQVQLVVLVVVLVVLVVVLVVLVPDDDDPVCVVVSVVVSVVSVVVSVVSLCSNCVPPVVQVVCVVVVNHDPVDVPPPDDD

Sequence (197 aa):
MASSSRALRGLSIRAFSTSAPVAEDVAASTAAAAATTQPPPPSSPAADNVLSSPAADNVLSSLAADNVFTPRAERKLLRTRGLTPVGSRRRRAAILSGSRIPFEQLPYQCFQEARKVLIQHRQEKVTHIETERQKIARLRATQVEPQNEQRHQHRVNSMERYLDQLKIHADINDPMVKRRFEDGKGTHIHLFVLLKH

Radius of gyration: 33.91 Å; chains: 1; bounding box: 72×80×92 Å